Protein AF-A0A1B1U710-F1 (afdb_monomer_lite)

Secondary structure (DSSP, 8-state):
-PPPPHHHHHHHHHTT--HHHHHTS-HHHHHHHHHHHHHHHHHHHHHHT-S---------TTTT-SSSGGGGGS-GGGGGTS-HHHHHHHHHHH-TTS-HHHHHHHHHHHHHHHHHHHHHHHHHHTTTS-HHHHHHHHHHHHHTTT-HHHHHHHHHHTT-HHHHHHHHHHHHHHHHHHHHHHHHHS--

pLDDT: mean 80.99, std 13.03, range [38.25, 93.56]

Radius of gyration: 27.11 Å; chains: 1; bounding box: 82×43×59 Å

Foldseek 3Di:
DDDDDPVLVVVVVVVDDDPVNVVPDDPVVSVVVSVVVVVVVVVVVVVVPPPPPPPPVPCPLCNPDPDPVCVVVGDLVCVLPDPLVRQLVSSCVVVVVDDSVVSSVVSVVSLVVVLVVLLVLLLVLCVVDDPVVSVVVSVVSVVVSVVSNVSVVSSVLSVDPVSSVVVVVVVVVVVVVVVVVVVVVVVD

Organism: NCBI:txid222136

Sequence (188 aa):
MAKVSKSIIKTLLKHGFTQEDLDAKDAESILQIYKKGIEGYVQNFSAHHKKEHTPRETKSPFGHLERLEEVYDLPTNYFTHFSQEDIVLLLHKKFRSIPINRIQKIVNILMVCFQERILGEIYEKTHDLPREEQENIMEIYEIQKDNIAHLVQINDRLQSAKFRKQLQEVISIKNQIQRIQNTEEDED

Structure (mmCIF, N/CA/C/O backbone):
data_AF-A0A1B1U710-F1
#
_entry.id   AF-A0A1B1U710-F1
#
loop_
_atom_site.group_PDB
_atom_site.id
_atom_site.type_symbol
_atom_site.label_atom_id
_atom_site.label_alt_id
_atom_site.label_comp_id
_atom_site.label_asym_id
_atom_site.label_entity_id
_atom_site.label_seq_id
_atom_site.pdbx_PDB_ins_code
_atom_site.Cartn_x
_atom_site.Cartn_y
_atom_site.Cartn_z
_atom_site.occupancy
_atom_site.B_iso_or_equiv
_atom_site.auth_seq_id
_atom_site.auth_comp_id
_atom_site.auth_asym_id
_atom_site.auth_atom_id
_atom_site.pdbx_PDB_model_num
ATOM 1 N N . MET A 1 1 ? 55.323 6.384 4.852 1.00 48.16 1 MET A N 1
ATOM 2 C CA . MET A 1 1 ? 54.410 6.495 6.011 1.00 48.16 1 MET A CA 1
ATOM 3 C C . MET A 1 1 ? 52.991 6.630 5.485 1.00 48.16 1 MET A C 1
ATOM 5 O O . MET A 1 1 ? 52.744 7.552 4.712 1.00 48.16 1 MET A O 1
ATOM 9 N N . ALA A 1 2 ? 52.094 5.697 5.811 1.00 53.72 2 ALA A N 1
ATOM 10 C CA . ALA A 1 2 ? 50.691 5.787 5.409 1.00 53.72 2 ALA A CA 1
ATOM 11 C C . ALA A 1 2 ? 50.038 6.984 6.121 1.00 53.72 2 ALA A C 1
ATOM 13 O O . ALA A 1 2 ? 50.131 7.102 7.339 1.00 53.72 2 ALA A O 1
ATOM 14 N N . LYS A 1 3 ? 49.428 7.909 5.372 1.00 68.00 3 LYS A N 1
ATOM 15 C CA . LYS A 1 3 ? 48.676 9.026 5.959 1.00 68.00 3 LYS A CA 1
ATOM 16 C C . LYS A 1 3 ? 47.235 8.584 6.182 1.00 68.00 3 LYS A C 1
ATOM 18 O O . LYS A 1 3 ? 46.558 8.203 5.230 1.00 68.00 3 LYS A O 1
ATOM 23 N N . VAL A 1 4 ? 46.760 8.671 7.421 1.00 74.56 4 VAL A N 1
ATOM 24 C CA . VAL A 1 4 ? 45.350 8.429 7.746 1.00 74.56 4 VAL A CA 1
ATOM 25 C C . VAL A 1 4 ? 44.511 9.595 7.222 1.00 74.56 4 VAL A C 1
ATOM 27 O O . VAL A 1 4 ? 44.838 10.764 7.430 1.00 74.56 4 VAL A O 1
ATOM 30 N N . SER A 1 5 ? 43.426 9.285 6.512 1.00 82.00 5 SER A N 1
ATOM 31 C CA . SER A 1 5 ? 42.503 10.301 6.001 1.00 82.00 5 SER A CA 1
ATOM 32 C C . SER A 1 5 ? 41.804 11.033 7.150 1.00 82.00 5 SER A C 1
ATOM 34 O O . SER A 1 5 ? 41.331 10.405 8.096 1.00 82.00 5 SER A O 1
ATOM 36 N N . LYS A 1 6 ? 41.639 12.359 7.029 1.00 81.44 6 LYS A N 1
ATOM 37 C CA . LYS A 1 6 ? 40.884 13.186 7.995 1.00 81.44 6 LYS A CA 1
ATOM 38 C C . LYS A 1 6 ? 39.452 12.679 8.219 1.00 81.44 6 LYS A C 1
ATOM 40 O O . LYS A 1 6 ? 38.886 12.885 9.288 1.00 81.44 6 LYS A O 1
ATOM 45 N N . SER A 1 7 ? 38.873 12.007 7.222 1.00 81.44 7 SER A N 1
ATOM 46 C CA . SER A 1 7 ? 37.548 11.383 7.327 1.00 81.44 7 SER A CA 1
ATOM 47 C C . SER A 1 7 ? 37.511 10.234 8.342 1.00 81.44 7 SER A C 1
ATOM 49 O O . SER A 1 7 ? 36.569 10.154 9.122 1.00 81.44 7 SER A O 1
ATOM 51 N N . ILE A 1 8 ? 38.559 9.406 8.393 1.00 83.44 8 ILE A N 1
ATOM 52 C CA . ILE A 1 8 ? 38.672 8.257 9.303 1.00 83.44 8 ILE A CA 1
ATOM 53 C C . ILE A 1 8 ? 38.783 8.743 10.748 1.00 83.44 8 ILE A C 1
ATOM 55 O O . ILE A 1 8 ? 38.036 8.288 11.609 1.00 83.44 8 ILE A O 1
ATOM 59 N N . ILE A 1 9 ? 39.641 9.738 10.987 1.00 82.94 9 ILE A N 1
ATOM 60 C CA . ILE A 1 9 ? 39.814 10.363 12.308 1.00 82.94 9 ILE A CA 1
ATOM 61 C C . ILE A 1 9 ? 38.483 10.953 12.790 1.00 82.94 9 ILE A C 1
ATOM 63 O O . ILE A 1 9 ? 38.037 10.667 13.897 1.00 82.94 9 ILE A O 1
ATOM 67 N N . LYS A 1 10 ? 37.787 11.705 11.927 1.00 85.06 10 LYS A N 1
ATOM 68 C CA . LYS A 1 10 ? 36.484 12.300 12.257 1.00 85.06 10 LYS A CA 1
ATOM 69 C C . LYS A 1 10 ? 35.426 11.249 12.606 1.00 85.06 10 LYS A C 1
ATOM 71 O O . LYS A 1 10 ? 34.596 11.498 13.476 1.00 85.06 10 LYS A O 1
ATOM 76 N N . THR A 1 11 ? 35.430 10.100 11.934 1.00 83.75 11 THR A N 1
ATOM 77 C CA . THR A 1 11 ? 34.495 9.010 12.236 1.00 83.75 11 THR A CA 1
ATOM 78 C C . THR A 1 11 ? 34.793 8.370 13.589 1.00 83.75 11 THR A C 1
ATOM 80 O O . THR A 1 11 ? 33.864 8.181 14.370 1.00 83.75 11 THR A O 1
ATOM 83 N N . LEU A 1 12 ? 36.066 8.111 13.903 1.00 83.50 12 LEU A N 1
ATOM 84 C CA . LEU A 1 12 ? 36.469 7.529 15.187 1.00 83.50 12 LEU A CA 1
ATOM 85 C C . LEU A 1 12 ? 36.161 8.462 16.369 1.00 83.50 12 LEU A C 1
ATOM 87 O O . LEU A 1 12 ? 35.592 8.007 17.359 1.00 83.50 12 LEU A O 1
ATOM 91 N N . LEU A 1 13 ? 36.414 9.769 16.230 1.00 85.06 13 LEU A N 1
ATOM 92 C CA . LEU A 1 13 ? 36.051 10.769 17.247 1.00 85.06 13 LEU A CA 1
ATOM 93 C C . LEU A 1 13 ? 34.545 10.778 17.545 1.00 85.06 13 LEU A C 1
ATOM 95 O O . LEU A 1 13 ? 34.117 10.840 18.693 1.00 85.06 13 LEU A O 1
ATOM 99 N N . LYS A 1 14 ? 33.712 10.666 16.504 1.00 83.06 14 LYS A N 1
ATOM 100 C CA . LYS A 1 14 ? 32.250 10.590 16.654 1.00 83.06 14 LYS A CA 1
ATOM 101 C C . LYS A 1 14 ? 31.766 9.306 17.330 1.00 83.06 14 LYS A C 1
ATOM 103 O O . LYS A 1 14 ? 30.609 9.250 17.723 1.00 83.06 14 LYS A O 1
ATOM 108 N N . HIS A 1 15 ? 32.605 8.275 17.390 1.00 75.62 15 HIS A N 1
ATOM 109 C CA . HIS A 1 15 ? 32.266 6.950 17.914 1.00 75.62 15 HIS A CA 1
ATOM 110 C C . HIS A 1 15 ? 32.987 6.658 19.242 1.00 75.62 15 HIS A C 1
ATOM 112 O O . HIS A 1 15 ? 33.142 5.499 19.616 1.00 75.62 15 HIS A O 1
ATOM 118 N N . GLY A 1 16 ? 33.396 7.710 19.964 1.00 76.12 16 GLY A N 1
ATOM 119 C CA . GLY A 1 16 ? 33.830 7.625 21.362 1.00 76.12 16 GLY A CA 1
ATOM 120 C C . GLY A 1 16 ? 35.340 7.568 21.593 1.00 76.12 16 GLY A C 1
ATOM 121 O O . GLY A 1 16 ? 35.751 7.472 22.744 1.00 76.12 16 GLY A O 1
ATOM 122 N N . PHE A 1 17 ? 36.166 7.653 20.546 1.00 84.50 17 PHE A N 1
ATOM 123 C CA . PHE A 1 17 ? 37.614 7.818 20.712 1.00 84.50 17 PHE A CA 1
ATOM 124 C C . PHE A 1 17 ? 37.956 9.282 20.987 1.00 84.50 17 PHE A C 1
ATOM 126 O O . PHE A 1 17 ? 37.377 10.176 20.368 1.00 84.50 17 PHE A O 1
ATOM 133 N N . THR A 1 18 ? 38.910 9.543 21.880 1.00 86.50 18 THR A N 1
ATOM 134 C CA . THR A 1 18 ? 39.410 10.906 22.097 1.00 86.50 18 THR A CA 1
ATOM 135 C C . THR A 1 18 ? 40.529 11.243 21.113 1.00 86.50 18 THR A C 1
ATOM 137 O O . THR A 1 18 ? 41.132 10.363 20.499 1.00 86.50 18 THR A O 1
ATOM 140 N N . GLN A 1 19 ? 40.813 12.535 20.943 1.00 82.56 19 GLN A N 1
ATOM 141 C CA . GLN A 1 19 ? 41.922 12.976 20.094 1.00 82.56 19 GLN A CA 1
ATOM 142 C C . GLN A 1 19 ? 43.273 12.477 20.640 1.00 82.56 19 GLN A C 1
ATOM 144 O O . GLN A 1 19 ? 44.108 12.022 19.865 1.00 82.56 19 GLN A O 1
ATOM 149 N N . GLU A 1 20 ? 43.437 12.462 21.965 1.00 83.50 20 GLU A N 1
ATOM 150 C CA . GLU A 1 20 ? 44.632 11.949 22.648 1.00 83.50 20 GLU A CA 1
ATOM 151 C C . GLU A 1 20 ? 44.847 10.448 22.382 1.00 83.50 20 GLU A C 1
ATOM 153 O O . GLU A 1 20 ? 45.965 10.024 22.087 1.00 83.50 20 GLU A O 1
ATOM 158 N N . ASP A 1 21 ? 43.773 9.650 22.379 1.00 79.44 21 ASP A N 1
ATOM 159 C CA . ASP A 1 21 ? 43.839 8.213 22.074 1.00 79.44 21 ASP A CA 1
ATOM 160 C C . ASP A 1 21 ? 44.268 7.920 20.633 1.00 79.44 21 ASP A C 1
ATOM 162 O O . ASP A 1 21 ? 44.861 6.872 20.355 1.00 79.44 21 ASP A O 1
ATOM 166 N N . LEU A 1 22 ? 43.911 8.807 19.701 1.00 81.00 22 LEU A N 1
ATOM 167 C CA . LEU A 1 22 ? 44.224 8.666 18.282 1.00 81.00 22 LEU A CA 1
ATOM 168 C C . LEU A 1 22 ? 45.641 9.154 17.972 1.00 81.00 22 LEU A C 1
ATOM 170 O O . LEU A 1 22 ? 46.329 8.515 17.182 1.00 81.00 22 LEU A O 1
ATOM 174 N N . ASP A 1 23 ? 46.098 10.221 18.627 1.00 82.62 23 ASP A N 1
ATOM 175 C CA . ASP A 1 23 ? 47.450 10.763 18.451 1.00 82.62 23 ASP A CA 1
ATOM 176 C C . ASP A 1 23 ? 48.527 9.861 19.082 1.00 82.62 23 ASP A C 1
ATOM 178 O O . ASP A 1 23 ? 49.660 9.814 18.604 1.00 82.62 23 ASP A O 1
ATOM 182 N N . ALA A 1 24 ? 48.165 9.073 20.102 1.00 84.94 24 ALA A N 1
ATOM 183 C CA . ALA A 1 24 ? 49.032 8.060 20.706 1.00 84.94 24 ALA A CA 1
ATOM 184 C C . ALA A 1 24 ? 49.199 6.780 19.857 1.00 84.94 24 ALA A C 1
ATOM 186 O O . ALA A 1 24 ? 49.933 5.870 20.254 1.00 84.94 24 ALA A O 1
ATOM 187 N N . LYS A 1 25 ? 48.510 6.663 18.712 1.00 82.62 25 LYS A N 1
ATOM 188 C CA . LYS A 1 25 ? 48.518 5.466 17.856 1.00 82.62 25 LYS A CA 1
ATOM 189 C C . LYS A 1 25 ? 49.175 5.744 16.513 1.00 82.62 25 LYS A C 1
ATOM 191 O O . LYS A 1 25 ? 49.030 6.809 15.922 1.00 82.62 25 LYS A O 1
ATOM 196 N N . ASP A 1 26 ? 49.873 4.743 15.989 1.00 87.44 26 ASP A N 1
ATOM 197 C CA . ASP A 1 26 ? 50.412 4.809 14.639 1.00 87.44 26 ASP A CA 1
ATOM 198 C C . ASP A 1 26 ? 49.302 4.652 13.582 1.00 87.44 26 ASP A C 1
ATOM 200 O O . ASP A 1 26 ? 48.204 4.146 13.836 1.00 87.44 26 ASP A O 1
ATOM 204 N N . ALA A 1 27 ? 49.601 5.091 12.359 1.00 80.38 27 ALA A N 1
ATOM 205 C CA . ALA A 1 27 ? 48.639 5.117 11.264 1.00 80.38 27 ALA A CA 1
ATOM 206 C C . ALA A 1 27 ? 48.049 3.738 10.920 1.00 80.38 27 ALA A C 1
ATOM 208 O O . ALA A 1 27 ? 46.881 3.664 10.532 1.00 80.38 27 ALA A O 1
ATOM 209 N N . GLU A 1 28 ? 48.825 2.660 11.061 1.00 85.44 28 GLU A N 1
ATOM 210 C CA . GLU A 1 28 ? 48.348 1.307 10.772 1.00 85.44 28 GLU A CA 1
ATOM 211 C C . GLU A 1 28 ? 47.355 0.864 11.850 1.00 85.44 28 GLU A C 1
ATOM 213 O O . GLU A 1 28 ? 46.258 0.404 11.531 1.00 85.44 28 GLU A O 1
ATOM 218 N N . SER A 1 29 ? 47.666 1.116 13.123 1.00 84.31 29 SER A N 1
ATOM 219 C CA . SER A 1 29 ? 46.752 0.845 14.239 1.00 84.31 29 SER A CA 1
ATOM 220 C C . SER A 1 29 ? 45.409 1.571 14.099 1.00 84.31 29 SER A C 1
ATOM 222 O O . SER A 1 29 ? 44.354 0.970 14.319 1.00 84.31 29 SER A O 1
ATOM 224 N N . ILE A 1 30 ? 45.411 2.841 13.678 1.00 84.56 30 ILE A N 1
ATOM 225 C CA . ILE A 1 30 ? 44.175 3.615 13.459 1.00 84.56 30 ILE A CA 1
ATOM 226 C C . ILE A 1 30 ? 43.331 2.999 12.331 1.00 84.56 30 ILE A C 1
ATOM 228 O O . ILE A 1 30 ? 42.109 2.870 12.457 1.00 84.56 30 ILE A O 1
ATOM 232 N N . LEU A 1 31 ? 43.971 2.576 11.237 1.00 84.56 31 LEU A N 1
ATOM 233 C CA . LEU A 1 31 ? 43.287 1.930 10.115 1.00 84.56 31 LEU A CA 1
ATOM 234 C C . LEU A 1 31 ? 42.689 0.576 10.507 1.00 84.56 31 LEU A C 1
ATOM 236 O O . LEU A 1 31 ? 41.577 0.262 10.082 1.00 84.56 31 LEU A O 1
ATOM 240 N N . GLN A 1 32 ? 43.384 -0.205 11.332 1.00 86.25 32 GLN A N 1
ATOM 241 C CA . GLN A 1 32 ? 42.891 -1.493 11.822 1.00 86.25 32 GLN A CA 1
ATOM 242 C C . GLN A 1 32 ? 41.672 -1.336 12.736 1.00 86.25 32 GLN A C 1
ATOM 244 O O . GLN A 1 32 ? 40.708 -2.088 12.601 1.00 86.25 32 GLN A O 1
ATOM 249 N N . ILE A 1 33 ? 41.666 -0.333 13.621 1.00 84.69 33 ILE A N 1
ATOM 250 C CA . ILE A 1 33 ? 40.504 -0.023 14.472 1.00 84.69 33 ILE A CA 1
ATOM 251 C C . ILE A 1 33 ? 39.300 0.353 13.607 1.00 84.69 33 ILE A C 1
ATOM 253 O O . ILE A 1 33 ? 38.206 -0.178 13.797 1.00 84.69 33 ILE A O 1
ATOM 257 N N . TYR A 1 34 ? 39.508 1.223 12.618 1.00 83.81 34 TYR A N 1
ATOM 258 C CA . TYR A 1 34 ? 38.449 1.632 11.700 1.00 83.81 34 TYR A CA 1
ATOM 259 C C . TYR A 1 34 ? 37.891 0.454 10.887 1.00 83.81 34 TYR A C 1
ATOM 261 O O . TYR A 1 34 ? 36.674 0.291 10.803 1.00 83.81 34 TYR A O 1
ATOM 269 N N . LYS A 1 35 ? 38.764 -0.408 10.345 1.00 85.25 35 LYS A N 1
ATOM 270 C CA . LYS A 1 35 ? 38.361 -1.616 9.609 1.00 85.25 35 LYS A CA 1
ATOM 271 C C . LYS A 1 35 ? 37.559 -2.575 10.481 1.00 85.25 35 LYS A C 1
ATOM 273 O O . LYS A 1 35 ? 36.460 -2.944 10.087 1.00 85.25 35 LYS A O 1
ATOM 278 N N . LYS A 1 36 ? 38.043 -2.897 11.685 1.00 84.88 36 LYS A N 1
ATOM 279 C CA . LYS A 1 36 ? 37.315 -3.759 12.631 1.00 84.88 36 LYS A CA 1
ATOM 280 C C . LYS A 1 36 ? 35.962 -3.173 13.030 1.00 84.88 36 LYS A C 1
ATOM 282 O O . LYS A 1 36 ? 34.995 -3.915 13.165 1.00 84.88 36 LYS A O 1
ATOM 287 N N . GLY A 1 37 ? 35.874 -1.851 13.188 1.00 77.69 37 GLY A N 1
ATOM 288 C CA . GLY A 1 37 ? 34.612 -1.161 13.460 1.00 77.69 37 GLY A CA 1
ATOM 289 C C . GLY A 1 37 ? 33.604 -1.306 12.318 1.00 77.69 37 GLY A C 1
ATOM 290 O O . GLY A 1 37 ? 32.439 -1.613 12.564 1.00 77.69 37 GLY A O 1
ATOM 291 N N . ILE A 1 38 ? 34.051 -1.152 11.067 1.00 78.31 38 ILE A N 1
ATOM 292 C CA . ILE A 1 38 ? 33.202 -1.374 9.887 1.00 78.31 38 ILE A CA 1
ATOM 293 C C . ILE A 1 38 ? 32.817 -2.846 9.759 1.00 78.31 38 ILE A C 1
ATOM 295 O O . ILE A 1 38 ? 31.652 -3.142 9.526 1.00 78.31 38 ILE A O 1
ATOM 299 N N . GLU A 1 39 ? 33.759 -3.772 9.924 1.00 79.00 39 GLU A N 1
ATOM 300 C CA . GLU A 1 39 ? 33.490 -5.212 9.868 1.00 79.00 39 GLU A CA 1
ATOM 301 C C . GLU A 1 39 ? 32.460 -5.619 10.924 1.00 79.00 39 GLU A C 1
ATOM 303 O O . GLU A 1 39 ? 31.504 -6.318 10.599 1.00 79.00 39 GLU A O 1
ATOM 308 N N . GLY A 1 40 ? 32.583 -5.111 12.153 1.00 73.38 40 GLY A N 1
ATOM 309 C CA . GLY A 1 40 ? 31.592 -5.307 13.209 1.00 73.38 40 GLY A CA 1
ATOM 310 C C . GLY A 1 40 ? 30.234 -4.685 12.875 1.00 73.38 40 GLY A C 1
ATOM 311 O O . GLY A 1 40 ? 29.203 -5.317 13.086 1.00 73.38 40 GLY A O 1
ATOM 312 N N . TYR A 1 41 ? 30.208 -3.484 12.291 1.00 70.00 41 TYR A N 1
ATOM 313 C CA . TYR A 1 41 ? 28.969 -2.849 11.833 1.00 70.00 41 TYR A CA 1
ATOM 314 C C . TYR A 1 41 ? 28.282 -3.667 10.731 1.00 70.00 41 TYR A C 1
ATOM 316 O O . TYR A 1 41 ? 27.087 -3.938 10.816 1.00 70.00 41 TYR A O 1
ATOM 324 N N . VAL A 1 42 ? 29.039 -4.127 9.732 1.00 71.56 42 VAL A N 1
ATOM 325 C CA . VAL A 1 42 ? 28.545 -4.971 8.636 1.00 71.56 42 VAL A CA 1
ATOM 326 C C . VAL A 1 42 ? 28.065 -6.318 9.167 1.00 71.56 42 VAL A C 1
ATOM 328 O O . VAL A 1 42 ? 27.007 -6.788 8.754 1.00 71.56 42 VAL A O 1
ATOM 331 N N . GLN A 1 43 ? 28.785 -6.933 10.106 1.00 69.31 43 GLN A N 1
ATOM 332 C CA . GLN A 1 43 ? 28.382 -8.195 10.727 1.00 69.31 43 GLN A CA 1
ATOM 333 C C . GLN A 1 43 ? 27.115 -8.039 11.572 1.00 69.31 43 GLN A C 1
ATOM 335 O O . GLN A 1 43 ? 26.223 -8.873 11.457 1.00 69.31 43 GLN A O 1
ATOM 340 N N . ASN A 1 44 ? 26.985 -6.963 12.349 1.00 63.16 44 ASN A N 1
ATOM 341 C CA . ASN A 1 44 ? 25.787 -6.682 13.145 1.00 63.16 44 ASN A CA 1
ATOM 342 C C . ASN A 1 44 ? 24.577 -6.342 12.271 1.00 63.16 44 ASN A C 1
ATOM 344 O O . ASN A 1 44 ? 23.481 -6.839 12.525 1.00 63.16 44 ASN A O 1
ATOM 348 N N . PHE A 1 45 ? 24.780 -5.573 11.199 1.00 59.00 45 PHE A N 1
ATOM 349 C CA . PHE A 1 45 ? 23.755 -5.329 10.187 1.00 59.00 45 PHE A CA 1
ATOM 350 C C . PHE A 1 45 ? 23.304 -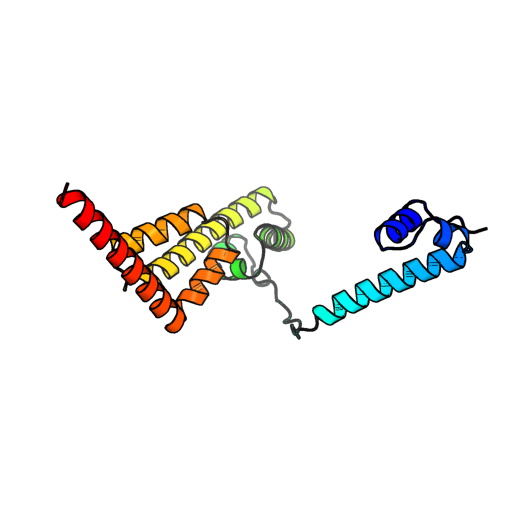6.655 9.557 1.00 59.00 45 PHE A C 1
ATOM 352 O O . PHE A 1 45 ? 22.117 -6.972 9.519 1.00 59.00 45 PHE A O 1
ATOM 359 N N . SER A 1 46 ? 24.259 -7.500 9.167 1.00 57.09 46 SER A N 1
ATOM 360 C CA . SER A 1 46 ? 23.980 -8.818 8.589 1.00 57.09 46 SER A CA 1
ATOM 361 C C . SER A 1 46 ? 23.301 -9.770 9.580 1.00 57.09 46 SER A C 1
ATOM 363 O O . SER A 1 46 ? 22.471 -10.576 9.176 1.00 57.09 46 SER A O 1
ATOM 365 N N . ALA A 1 47 ? 23.629 -9.694 10.874 1.00 58.41 47 ALA A N 1
ATOM 366 C CA . ALA A 1 47 ? 23.079 -10.552 11.921 1.00 58.41 47 ALA A CA 1
ATOM 367 C C . ALA A 1 47 ? 21.659 -10.147 12.343 1.00 58.41 47 ALA A C 1
ATOM 369 O O . ALA A 1 47 ? 20.834 -11.023 12.595 1.00 58.41 47 ALA A O 1
ATOM 370 N N . HIS A 1 48 ? 21.338 -8.850 12.381 1.00 50.28 48 HIS A N 1
ATOM 371 C CA . HIS A 1 48 ? 19.981 -8.365 12.667 1.00 50.28 48 HIS A CA 1
ATOM 372 C C . HIS A 1 48 ? 19.022 -8.493 11.475 1.00 50.28 48 HIS A C 1
ATOM 374 O O . HIS A 1 48 ? 17.807 -8.499 11.670 1.00 50.28 48 HIS A O 1
ATOM 380 N N . HIS A 1 49 ? 19.547 -8.703 10.266 1.00 47.00 49 HIS A N 1
ATOM 381 C CA . HIS A 1 49 ? 18.758 -9.054 9.085 1.00 47.00 49 HIS A CA 1
ATOM 382 C C . HIS A 1 49 ? 18.641 -10.570 8.829 1.00 47.00 49 HIS A C 1
ATOM 384 O O . HIS A 1 49 ? 18.017 -10.963 7.848 1.00 47.00 49 HIS A O 1
ATOM 390 N N . LYS A 1 50 ? 19.114 -11.442 9.739 1.00 43.44 50 LYS A N 1
ATOM 391 C CA . LYS A 1 50 ? 18.829 -12.896 9.723 1.00 43.44 50 LYS A CA 1
ATOM 392 C C . LYS A 1 50 ? 17.438 -13.248 10.275 1.00 43.44 50 LYS A C 1
ATOM 394 O O . LYS A 1 50 ? 17.272 -14.241 10.978 1.00 43.44 50 LYS A O 1
ATOM 399 N N . LYS A 1 51 ? 16.404 -12.480 9.932 1.00 43.91 51 LYS A N 1
ATOM 400 C CA . LYS A 1 51 ? 15.127 -13.151 9.677 1.00 43.91 51 LYS A CA 1
ATOM 401 C C . LYS A 1 51 ? 15.328 -13.810 8.330 1.00 43.91 51 LYS A C 1
ATOM 403 O O . LYS A 1 51 ? 15.654 -13.114 7.376 1.00 43.91 51 LYS A O 1
ATOM 408 N N . GLU A 1 52 ? 15.226 -15.132 8.281 1.00 41.53 52 GLU A N 1
ATOM 409 C CA . GLU A 1 52 ? 15.206 -15.900 7.041 1.00 41.53 52 GLU A CA 1
ATOM 410 C C . GLU A 1 52 ? 14.064 -15.401 6.147 1.00 41.53 52 GLU A C 1
ATOM 412 O O . GLU A 1 52 ? 12.995 -15.993 6.047 1.00 41.53 52 GLU A O 1
ATOM 417 N N . HIS A 1 53 ? 14.289 -14.297 5.449 1.00 44.28 53 HIS A N 1
ATOM 418 C CA . HIS A 1 53 ? 13.753 -14.148 4.124 1.00 44.28 53 HIS A CA 1
ATOM 419 C C . HIS A 1 53 ? 14.609 -15.086 3.293 1.00 44.28 53 HIS A C 1
ATOM 421 O O . HIS A 1 53 ? 15.686 -14.729 2.819 1.00 44.28 53 HIS A O 1
ATOM 427 N N . THR A 1 54 ? 14.139 -16.328 3.163 1.00 38.25 54 THR A N 1
ATOM 428 C CA . THR A 1 54 ? 14.432 -17.106 1.963 1.00 38.25 54 THR A CA 1
ATOM 429 C C . THR A 1 54 ? 14.350 -16.110 0.809 1.00 38.25 54 THR A C 1
ATOM 431 O O . THR A 1 54 ? 13.327 -15.418 0.711 1.00 38.25 54 THR A O 1
ATOM 434 N N . PRO A 1 55 ? 15.393 -15.955 -0.023 1.00 38.56 55 PRO A N 1
ATOM 435 C CA . PRO A 1 55 ? 15.223 -15.229 -1.257 1.00 38.56 55 PRO A CA 1
ATOM 436 C C . PRO A 1 55 ? 14.240 -16.081 -2.053 1.00 38.56 55 PRO A C 1
ATOM 438 O O . PRO A 1 55 ? 14.622 -16.999 -2.770 1.00 38.56 55 PRO A O 1
ATOM 441 N N . ARG A 1 56 ? 12.935 -15.831 -1.878 1.00 41.47 56 ARG A N 1
ATOM 442 C CA . ARG A 1 56 ? 11.985 -16.094 -2.942 1.00 41.47 56 ARG A CA 1
ATOM 443 C C . ARG A 1 56 ? 12.621 -15.370 -4.105 1.00 41.47 56 ARG A C 1
ATOM 445 O O . ARG A 1 56 ? 12.810 -14.159 -4.022 1.00 41.47 56 ARG A O 1
ATOM 452 N N . GLU A 1 57 ? 13.018 -16.112 -5.129 1.00 41.06 57 GLU A N 1
ATOM 453 C CA . GLU A 1 57 ? 13.187 -15.540 -6.449 1.00 41.06 57 GLU A CA 1
ATOM 454 C C . GLU A 1 57 ? 11.888 -14.783 -6.720 1.00 41.06 57 GLU A C 1
ATOM 456 O O . GLU A 1 57 ? 10.871 -15.366 -7.100 1.00 41.06 57 GLU A O 1
ATOM 461 N N . THR A 1 58 ? 11.866 -13.490 -6.411 1.00 48.16 58 THR A N 1
ATOM 462 C CA . THR A 1 58 ? 10.781 -12.603 -6.769 1.00 48.16 58 THR A CA 1
ATOM 463 C C . THR A 1 58 ? 10.950 -12.438 -8.259 1.00 48.16 58 THR A C 1
ATOM 465 O O . THR A 1 58 ? 11.582 -11.504 -8.750 1.00 48.16 58 THR A O 1
ATOM 468 N N . LYS A 1 59 ? 10.440 -13.431 -9.001 1.00 57.81 59 LYS A N 1
ATOM 469 C CA . LYS A 1 59 ? 10.142 -13.282 -10.416 1.00 57.81 59 LYS A CA 1
ATOM 470 C C . LYS A 1 59 ? 9.424 -11.950 -10.504 1.00 57.81 59 LYS A C 1
ATOM 472 O O . LYS A 1 59 ? 8.392 -11.775 -9.858 1.00 57.81 59 LYS A O 1
ATOM 477 N N . SER A 1 60 ? 10.047 -10.998 -11.198 1.00 67.88 60 SER A N 1
ATOM 478 C CA . SER A 1 60 ? 9.442 -9.690 -11.417 1.00 67.88 60 SER A CA 1
ATOM 479 C C . SER A 1 60 ? 7.991 -9.936 -11.830 1.00 67.88 60 SER A C 1
ATOM 481 O O . SER A 1 60 ? 7.787 -10.726 -12.760 1.00 67.88 60 SER A O 1
ATOM 483 N N . PRO A 1 61 ? 6.996 -9.315 -11.173 1.00 69.38 61 PRO A N 1
ATOM 484 C CA . PRO A 1 61 ? 5.592 -9.500 -11.545 1.00 69.38 61 PRO A CA 1
ATOM 485 C C . PRO A 1 61 ? 5.335 -9.071 -13.001 1.00 69.38 61 PRO A C 1
ATOM 487 O O . PRO A 1 61 ? 4.338 -9.440 -13.600 1.00 69.38 61 PRO A O 1
ATOM 490 N N . PHE A 1 62 ? 6.286 -8.351 -13.602 1.00 79.81 62 PHE A N 1
ATOM 491 C CA . PHE A 1 62 ? 6.273 -7.887 -14.985 1.00 79.81 62 PHE A CA 1
ATOM 492 C C . PHE A 1 62 ? 7.053 -8.803 -15.948 1.00 79.81 62 PHE A C 1
ATOM 494 O O . PHE A 1 62 ? 7.211 -8.494 -17.129 1.00 79.81 62 PHE A O 1
ATOM 501 N N . GLY A 1 63 ? 7.605 -9.918 -15.458 1.00 74.88 63 GLY A N 1
ATOM 502 C CA . GLY A 1 63 ? 8.505 -10.790 -16.213 1.00 74.88 63 GLY A CA 1
ATOM 503 C C . GLY A 1 63 ? 7.846 -11.448 -17.427 1.00 74.88 63 GLY A C 1
ATOM 504 O O . GLY A 1 63 ? 8.479 -11.527 -18.483 1.00 74.88 63 GLY A O 1
ATOM 505 N N . HIS A 1 64 ? 6.581 -11.852 -17.291 1.00 81.69 64 HIS A N 1
ATOM 506 C CA . HIS A 1 64 ? 5.792 -12.514 -18.337 1.00 81.69 64 HIS A CA 1
ATOM 507 C C . HIS A 1 64 ? 5.156 -11.550 -19.345 1.00 81.69 64 HIS A C 1
ATOM 509 O O . HIS A 1 64 ? 4.589 -12.016 -20.320 1.00 81.69 64 HIS A O 1
ATOM 515 N N . LEU A 1 65 ? 5.204 -10.233 -19.106 1.00 85.56 65 LEU A N 1
ATOM 516 C CA . LEU A 1 65 ? 4.521 -9.283 -19.979 1.00 85.56 65 LEU A CA 1
ATOM 517 C C . LEU A 1 65 ? 5.188 -9.250 -21.355 1.00 85.56 65 LEU A C 1
ATOM 519 O O . LEU A 1 65 ? 6.416 -9.142 -21.450 1.00 85.56 65 LEU A O 1
ATOM 523 N N . GLU A 1 66 ? 4.392 -9.323 -22.409 1.00 85.69 66 GLU A N 1
ATOM 524 C CA . GLU A 1 66 ? 4.848 -9.171 -23.790 1.00 85.69 66 GLU A CA 1
ATOM 525 C C . GLU A 1 66 ? 4.586 -7.754 -24.295 1.00 85.69 66 GLU A C 1
ATOM 527 O O . GLU A 1 66 ? 5.397 -7.197 -25.042 1.00 85.69 66 GLU A O 1
ATOM 532 N N . ARG A 1 67 ? 3.488 -7.144 -23.838 1.00 86.38 67 ARG A N 1
ATOM 533 C CA . ARG A 1 67 ? 3.035 -5.811 -24.248 1.00 86.38 67 ARG A CA 1
ATOM 534 C C . ARG A 1 67 ? 2.836 -4.899 -23.043 1.00 86.38 67 ARG A C 1
ATOM 536 O O . ARG A 1 67 ? 2.612 -5.362 -21.929 1.00 86.38 67 ARG A O 1
ATOM 543 N N . LEU A 1 68 ? 2.949 -3.588 -23.252 1.00 83.88 68 LEU A N 1
ATOM 544 C CA . LEU A 1 68 ? 2.846 -2.618 -22.156 1.00 83.88 68 LEU A CA 1
ATOM 545 C C . LEU A 1 68 ? 1.414 -2.528 -21.613 1.00 83.88 68 LEU A C 1
ATOM 547 O O . LEU A 1 68 ? 1.213 -2.258 -20.436 1.00 83.88 68 LE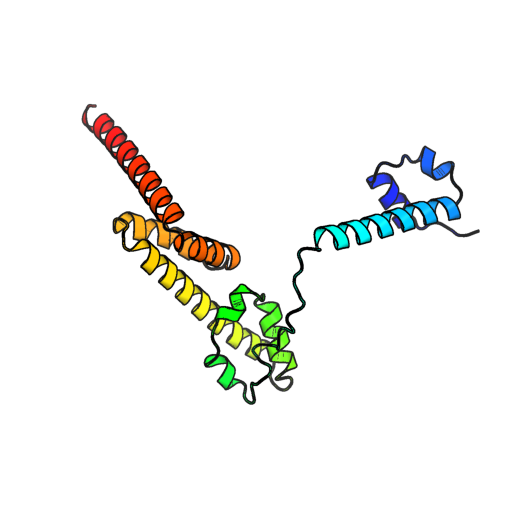U A O 1
ATOM 551 N N . GLU A 1 69 ? 0.425 -2.756 -22.466 1.00 86.12 69 GLU A N 1
ATOM 552 C CA . GLU A 1 69 ? -0.995 -2.672 -22.138 1.00 86.12 69 GLU A CA 1
ATOM 553 C C . GLU A 1 69 ? -1.409 -3.750 -21.127 1.00 86.12 69 GLU A C 1
ATOM 555 O O . GLU A 1 69 ? -2.246 -3.498 -20.269 1.00 86.12 69 GLU A O 1
ATOM 560 N N . GLU A 1 70 ? -0.745 -4.907 -21.147 1.00 85.44 70 GLU A N 1
ATOM 561 C CA . GLU A 1 70 ? -0.970 -6.011 -20.203 1.00 85.44 70 GLU A CA 1
ATOM 562 C C . GLU A 1 70 ? -0.637 -5.626 -18.750 1.00 85.44 70 GLU A C 1
ATOM 564 O O . GLU A 1 70 ? -1.026 -6.320 -17.815 1.00 85.44 70 GLU A O 1
ATOM 569 N N . VAL A 1 71 ? 0.070 -4.509 -18.531 1.00 85.06 71 VAL A N 1
ATOM 570 C CA . VAL A 1 71 ? 0.312 -3.967 -17.186 1.00 85.06 71 VAL A CA 1
ATOM 571 C C . VAL A 1 71 ? -1.006 -3.593 -16.496 1.00 85.06 71 VAL A C 1
ATOM 573 O O . VAL A 1 71 ? -1.100 -3.726 -15.277 1.00 85.06 71 VAL A O 1
ATOM 576 N N . TYR A 1 72 ? -2.019 -3.148 -17.247 1.00 82.94 72 TYR A N 1
ATOM 577 C CA . TYR A 1 72 ? -3.319 -2.766 -16.686 1.00 82.94 72 TYR A CA 1
ATOM 578 C C . TYR A 1 72 ? -4.127 -3.955 -16.158 1.00 82.94 72 TYR A C 1
ATOM 580 O O . TYR A 1 72 ? -4.970 -3.769 -15.285 1.00 82.94 72 TYR A O 1
ATOM 588 N N . ASP A 1 73 ? -3.833 -5.163 -16.637 1.00 81.81 73 ASP A N 1
ATOM 589 C CA . ASP A 1 73 ? -4.512 -6.391 -16.222 1.00 81.81 73 ASP A CA 1
ATOM 590 C C . ASP A 1 73 ? -3.853 -7.040 -14.995 1.00 81.81 73 ASP A C 1
ATOM 592 O O . ASP A 1 73 ? -4.339 -8.047 -14.470 1.00 81.81 73 ASP A O 1
ATOM 596 N N . LEU A 1 74 ? -2.728 -6.492 -14.519 1.00 78.25 74 LEU A N 1
ATOM 597 C CA . LEU A 1 74 ? -2.022 -7.066 -13.385 1.00 78.25 74 LEU A CA 1
ATOM 598 C C . LEU A 1 74 ? -2.684 -6.731 -12.050 1.00 78.25 74 LEU A C 1
ATOM 600 O O . LEU A 1 74 ? -3.087 -5.590 -11.817 1.00 78.25 74 LEU A O 1
ATOM 604 N N . PRO A 1 75 ? -2.697 -7.687 -11.100 1.00 78.94 75 PRO A N 1
ATOM 605 C CA . PRO A 1 75 ? -3.106 -7.395 -9.739 1.00 78.94 75 PRO A CA 1
ATOM 606 C C . PRO A 1 75 ? -2.211 -6.303 -9.161 1.00 78.94 75 PRO A C 1
ATOM 608 O O . PRO A 1 75 ? -1.008 -6.502 -9.011 1.00 78.94 75 PRO A O 1
ATOM 611 N N . THR A 1 76 ? -2.798 -5.185 -8.743 1.00 82.12 76 THR A N 1
ATOM 612 C CA . THR A 1 76 ? -2.070 -4.055 -8.142 1.00 82.12 76 THR A CA 1
ATOM 613 C C . THR A 1 76 ? -1.396 -4.388 -6.800 1.00 82.12 76 THR A C 1
ATOM 615 O O . THR A 1 76 ? -0.724 -3.554 -6.207 1.00 82.12 76 THR A O 1
ATOM 618 N N . ASN A 1 77 ? -1.533 -5.619 -6.300 1.00 80.50 77 ASN A N 1
ATOM 619 C CA . ASN A 1 77 ? -0.989 -6.054 -5.013 1.00 80.50 77 ASN A CA 1
ATOM 620 C C . ASN A 1 77 ? 0.537 -5.980 -4.931 1.00 80.50 77 ASN A C 1
ATOM 622 O O . ASN A 1 77 ? 1.067 -6.005 -3.834 1.00 80.50 77 ASN A O 1
ATOM 626 N N . TYR A 1 78 ? 1.268 -5.853 -6.039 1.00 82.62 78 TYR A N 1
ATOM 627 C CA . TYR A 1 78 ? 2.716 -5.643 -5.978 1.00 82.62 78 TYR A CA 1
ATOM 628 C C . TYR A 1 78 ? 3.104 -4.313 -5.295 1.00 82.62 78 TYR A C 1
ATOM 630 O O . TYR A 1 78 ? 4.204 -4.221 -4.753 1.00 82.62 78 TYR A O 1
ATOM 638 N N . PHE A 1 79 ? 2.212 -3.315 -5.230 1.00 86.25 79 PHE A N 1
ATOM 639 C CA . PHE A 1 79 ? 2.446 -2.068 -4.485 1.00 86.25 79 PHE A CA 1
ATOM 640 C C . PHE A 1 79 ? 2.524 -2.258 -2.957 1.00 86.25 79 PHE A C 1
ATOM 642 O O . PHE A 1 79 ? 2.965 -1.351 -2.258 1.00 86.25 79 PHE A O 1
ATOM 649 N N . THR A 1 80 ? 2.163 -3.429 -2.410 1.00 83.44 80 THR A N 1
ATOM 650 C CA . THR A 1 80 ? 2.422 -3.749 -0.989 1.00 83.44 80 THR A CA 1
ATOM 651 C C . THR A 1 80 ? 3.900 -4.027 -0.705 1.00 83.44 80 THR A C 1
ATOM 653 O O . THR A 1 80 ? 4.324 -4.001 0.450 1.00 83.44 80 THR A O 1
ATOM 656 N N . HIS A 1 81 ? 4.677 -4.363 -1.737 1.00 82.94 81 HIS A N 1
ATOM 657 C CA . HIS A 1 81 ? 6.035 -4.890 -1.597 1.00 82.94 81 HIS A CA 1
ATOM 658 C C . HIS A 1 81 ? 7.091 -4.052 -2.314 1.00 82.94 81 HIS A C 1
ATOM 660 O O . HIS A 1 81 ? 8.271 -4.164 -1.986 1.00 82.94 81 HIS A O 1
ATOM 666 N N . PHE A 1 82 ? 6.684 -3.231 -3.279 1.00 83.69 82 PHE A N 1
ATOM 667 C CA . PHE A 1 82 ? 7.576 -2.407 -4.083 1.00 83.69 82 PHE A CA 1
ATOM 668 C C . PHE A 1 82 ? 7.160 -0.943 -4.009 1.00 83.69 82 PHE A C 1
ATOM 670 O O . PHE A 1 82 ? 5.967 -0.632 -4.041 1.00 83.69 82 PHE A O 1
ATOM 677 N N . SER A 1 83 ? 8.150 -0.049 -3.957 1.00 85.62 83 SER A N 1
ATOM 678 C CA . SER A 1 83 ? 7.890 1.380 -4.115 1.00 85.62 83 SER A CA 1
ATOM 679 C C . SER A 1 83 ? 7.429 1.688 -5.540 1.00 85.62 83 SER A C 1
ATOM 681 O O . SER A 1 83 ? 7.667 0.926 -6.486 1.00 85.62 83 SER A O 1
ATOM 683 N N . GLN A 1 84 ? 6.776 2.833 -5.705 1.00 87.75 84 GLN A N 1
ATOM 684 C CA . GLN A 1 84 ? 6.352 3.309 -7.015 1.00 87.75 84 GLN A CA 1
ATOM 685 C C . GLN A 1 84 ? 7.550 3.462 -7.964 1.00 87.75 84 GLN A C 1
ATOM 687 O O . GLN A 1 84 ? 7.478 3.077 -9.132 1.00 87.75 84 GLN A O 1
ATOM 692 N N . GLU A 1 85 ? 8.672 3.964 -7.449 1.00 89.88 85 GLU A N 1
ATOM 693 C CA . GLU A 1 85 ? 9.927 4.127 -8.172 1.00 89.88 85 GLU A CA 1
ATOM 694 C C . GLU A 1 85 ? 10.491 2.780 -8.632 1.00 89.88 85 GLU A C 1
ATOM 696 O O . GLU A 1 85 ? 10.880 2.644 -9.796 1.00 89.88 85 GLU A O 1
ATOM 701 N N . ASP A 1 86 ? 10.481 1.765 -7.764 1.00 89.19 86 ASP A N 1
ATOM 702 C CA . ASP A 1 86 ? 10.950 0.421 -8.111 1.00 89.19 86 ASP A CA 1
ATOM 703 C C . ASP A 1 86 ? 10.133 -0.161 -9.265 1.00 89.19 86 ASP A C 1
ATOM 705 O O . ASP A 1 86 ? 10.686 -0.708 -10.220 1.00 89.19 86 ASP A O 1
ATOM 709 N N . ILE A 1 87 ? 8.810 -0.002 -9.220 1.00 89.69 87 ILE A N 1
ATOM 710 C CA . ILE A 1 87 ? 7.904 -0.501 -10.259 1.00 89.69 87 ILE A CA 1
ATOM 711 C C . ILE A 1 87 ? 8.148 0.219 -11.586 1.00 89.69 87 ILE A C 1
ATOM 713 O O . ILE A 1 87 ? 8.234 -0.435 -12.630 1.00 89.69 87 ILE A O 1
ATOM 717 N N . VAL A 1 88 ? 8.334 1.543 -11.559 1.00 91.56 88 VAL A N 1
ATOM 718 C CA . VAL A 1 88 ? 8.709 2.324 -12.749 1.00 91.56 88 VAL A CA 1
ATOM 719 C C . VAL A 1 88 ? 10.005 1.792 -13.354 1.00 91.56 88 VAL A C 1
ATOM 721 O O . VAL A 1 88 ? 10.074 1.565 -14.564 1.00 91.56 88 VAL A O 1
ATOM 724 N N . LEU A 1 89 ? 11.029 1.556 -12.532 1.00 90.62 89 LEU A N 1
ATOM 725 C CA . LEU A 1 89 ? 12.319 1.050 -12.996 1.00 90.62 89 LEU A CA 1
ATOM 726 C C . LEU A 1 89 ? 12.211 -0.370 -13.564 1.00 90.62 89 LEU A C 1
ATOM 728 O O . LEU A 1 89 ? 12.804 -0.658 -14.608 1.00 90.62 89 LEU A O 1
ATOM 732 N N . LEU A 1 90 ? 11.441 -1.252 -12.923 1.00 90.06 90 LEU A N 1
ATOM 733 C CA . LEU A 1 90 ? 11.221 -2.624 -13.382 1.00 90.06 90 LEU A CA 1
ATOM 734 C C . LEU A 1 90 ? 10.485 -2.663 -14.728 1.00 90.06 90 LEU A C 1
ATOM 736 O O . LEU A 1 90 ? 10.915 -3.381 -15.637 1.00 90.06 90 LEU A O 1
ATOM 740 N N . LEU A 1 91 ? 9.430 -1.861 -14.884 1.00 89.88 91 LEU A N 1
ATOM 741 C CA . LEU A 1 91 ? 8.684 -1.748 -16.137 1.00 89.88 91 LEU A CA 1
ATOM 742 C C . LEU A 1 91 ? 9.527 -1.119 -17.246 1.00 89.88 91 LEU A C 1
ATOM 744 O O . LEU A 1 91 ? 9.574 -1.652 -18.352 1.00 89.88 91 LEU A O 1
ATOM 748 N N . HIS A 1 92 ? 10.263 -0.044 -16.960 1.00 91.19 92 HIS A N 1
ATOM 749 C CA . HIS A 1 92 ? 11.141 0.588 -17.946 1.00 91.19 92 HIS A CA 1
ATOM 750 C C . HIS A 1 92 ? 12.296 -0.337 -18.370 1.00 91.19 92 HIS A C 1
ATOM 752 O O . HIS A 1 92 ? 12.685 -0.369 -19.537 1.00 91.19 92 HIS A O 1
ATOM 758 N N . LYS A 1 93 ? 12.825 -1.159 -17.452 1.00 89.81 93 LYS A N 1
ATOM 759 C CA . LYS A 1 93 ? 13.843 -2.170 -17.776 1.00 89.81 93 LYS A CA 1
ATOM 760 C C . LYS A 1 93 ? 13.317 -3.226 -18.753 1.00 89.81 93 LYS A C 1
ATOM 762 O O . LYS A 1 93 ? 14.102 -3.694 -19.581 1.00 89.81 93 LYS A O 1
ATOM 767 N N . LYS A 1 94 ? 12.036 -3.596 -18.650 1.00 88.75 94 LYS A N 1
ATOM 768 C CA . LYS A 1 94 ? 11.352 -4.548 -19.539 1.00 88.75 94 LYS A CA 1
ATOM 769 C C . LYS A 1 94 ? 10.986 -3.900 -20.881 1.00 88.75 94 LYS A C 1
ATOM 771 O O . LYS A 1 94 ? 11.295 -4.463 -21.927 1.00 88.75 94 LYS A O 1
ATOM 776 N N . PHE A 1 95 ? 10.423 -2.695 -20.854 1.00 90.50 95 PHE A N 1
ATOM 777 C CA . PHE A 1 95 ? 9.951 -1.945 -22.020 1.00 90.50 95 PHE A CA 1
ATOM 778 C C . PHE A 1 95 ? 10.857 -0.747 -22.338 1.00 90.50 95 PHE A C 1
ATOM 780 O O . PHE A 1 95 ? 10.415 0.399 -22.350 1.00 90.50 95 PHE A O 1
ATOM 787 N N . ARG A 1 96 ? 12.144 -1.004 -22.617 1.00 89.00 96 ARG A N 1
ATOM 788 C CA . ARG A 1 96 ? 13.171 0.047 -22.817 1.00 89.00 96 ARG A CA 1
ATOM 789 C C . ARG A 1 96 ? 12.886 1.022 -23.963 1.00 89.00 96 ARG A C 1
ATOM 791 O O . ARG A 1 96 ? 13.458 2.104 -23.993 1.00 89.00 96 ARG A O 1
ATOM 798 N N . SER A 1 97 ? 12.061 0.624 -24.929 1.00 90.50 97 SER A N 1
ATOM 799 C CA . SER A 1 97 ? 11.645 1.474 -26.050 1.00 90.50 97 SER A CA 1
ATOM 800 C C . SER A 1 97 ? 10.625 2.543 -25.646 1.00 90.50 97 SER A C 1
ATOM 802 O O . SER A 1 97 ? 10.387 3.480 -26.406 1.00 90.50 97 SER A O 1
ATOM 804 N N . ILE A 1 98 ? 10.016 2.418 -24.465 1.00 90.75 98 ILE A N 1
ATOM 805 C CA . ILE A 1 98 ? 8.978 3.321 -23.982 1.00 90.75 98 ILE A CA 1
ATOM 806 C C . ILE A 1 98 ? 9.617 4.400 -23.103 1.00 90.75 98 ILE A C 1
ATOM 808 O O . ILE A 1 98 ? 10.322 4.069 -22.151 1.00 90.75 98 ILE A O 1
ATOM 812 N N . PRO A 1 99 ? 9.344 5.695 -23.354 1.00 93.56 99 PRO A N 1
ATOM 813 C CA . PRO A 1 99 ? 9.853 6.770 -22.512 1.00 93.56 99 PRO A CA 1
ATOM 814 C C . PRO A 1 99 ? 9.467 6.584 -21.042 1.00 93.56 99 PRO A C 1
ATOM 816 O O . PRO A 1 99 ? 8.292 6.368 -20.733 1.00 93.56 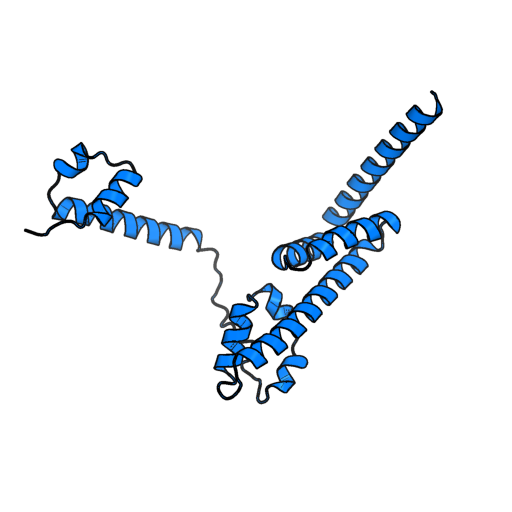99 PRO A O 1
ATOM 819 N N . ILE A 1 100 ? 10.427 6.765 -20.132 1.00 91.81 100 ILE A N 1
ATOM 820 C CA . ILE A 1 100 ? 10.217 6.624 -18.683 1.00 91.81 100 ILE A CA 1
ATOM 821 C C . ILE A 1 100 ? 9.036 7.456 -18.163 1.00 91.81 100 ILE A C 1
ATOM 823 O O . ILE A 1 100 ? 8.251 6.965 -17.360 1.00 91.81 100 ILE A O 1
ATOM 827 N N . ASN A 1 101 ? 8.819 8.658 -18.705 1.00 91.81 101 ASN A N 1
ATOM 828 C CA . ASN A 1 101 ? 7.697 9.524 -18.330 1.00 91.81 101 ASN A CA 1
ATOM 829 C C . ASN A 1 101 ? 6.328 8.896 -18.648 1.00 91.81 101 ASN A C 1
ATOM 831 O O . ASN A 1 101 ? 5.342 9.176 -17.971 1.00 91.81 101 ASN A O 1
ATOM 835 N N . ARG A 1 102 ? 6.237 8.058 -19.693 1.00 91.19 102 ARG A N 1
ATOM 836 C CA . ARG A 1 102 ? 5.008 7.310 -19.997 1.00 91.19 102 ARG A CA 1
ATOM 837 C C . ARG A 1 102 ? 4.811 6.171 -19.004 1.00 91.19 102 ARG A C 1
ATOM 839 O O . ARG A 1 102 ? 3.704 6.014 -18.507 1.00 91.19 102 ARG A O 1
ATOM 846 N N . ILE A 1 103 ? 5.879 5.446 -18.667 1.00 91.50 103 ILE A N 1
ATOM 847 C CA . ILE A 1 103 ? 5.839 4.401 -17.635 1.00 91.50 103 ILE A CA 1
ATOM 848 C C . ILE A 1 103 ? 5.412 4.991 -16.286 1.00 91.50 103 ILE A C 1
ATOM 850 O O . ILE A 1 103 ? 4.520 4.450 -15.649 1.00 91.50 103 ILE A O 1
ATOM 854 N N . GLN A 1 104 ? 5.958 6.144 -15.893 1.00 92.06 104 GLN A N 1
ATOM 855 C CA . GLN A 1 104 ? 5.546 6.858 -14.682 1.00 92.06 104 GLN A CA 1
ATOM 856 C C . GLN A 1 104 ? 4.045 7.151 -14.672 1.00 92.06 104 GLN A C 1
ATOM 858 O O . GLN A 1 104 ? 3.374 6.826 -13.703 1.00 92.06 104 GLN A O 1
ATOM 863 N N . LYS A 1 105 ? 3.484 7.687 -15.764 1.00 91.81 105 LYS A N 1
ATOM 864 C CA . LYS A 1 105 ? 2.035 7.941 -15.851 1.00 91.81 105 LYS A CA 1
ATOM 865 C C . LYS A 1 105 ? 1.205 6.673 -15.656 1.00 91.81 105 LYS A C 1
ATOM 867 O O . LYS A 1 105 ? 0.202 6.721 -14.956 1.00 91.81 105 LYS A O 1
ATOM 872 N N . ILE A 1 106 ? 1.629 5.558 -16.250 1.00 90.44 106 ILE A N 1
ATOM 873 C CA . ILE A 1 106 ? 0.957 4.262 -16.092 1.00 90.44 106 ILE A CA 1
ATOM 874 C C . ILE A 1 106 ? 0.998 3.830 -14.627 1.00 90.44 106 ILE A C 1
ATOM 876 O O . ILE A 1 106 ? -0.040 3.543 -14.041 1.00 90.44 106 ILE A O 1
ATOM 880 N N . VAL A 1 107 ? 2.180 3.850 -14.011 1.00 91.44 107 VAL A N 1
ATOM 881 C CA . VAL A 1 107 ? 2.350 3.449 -12.612 1.00 91.44 107 VAL A CA 1
ATOM 882 C C . VAL A 1 107 ? 1.555 4.351 -11.665 1.00 91.44 107 VAL A C 1
ATOM 884 O O . VAL A 1 107 ? 0.949 3.834 -10.734 1.00 91.44 107 VAL A O 1
ATOM 887 N N . ASN A 1 108 ? 1.480 5.660 -11.923 1.00 91.00 108 ASN A N 1
ATOM 888 C CA . ASN A 1 108 ? 0.660 6.583 -11.133 1.00 91.00 108 ASN A CA 1
ATOM 889 C C . ASN A 1 108 ? -0.821 6.190 -11.162 1.00 91.00 108 ASN A C 1
ATOM 891 O O . ASN A 1 108 ? -1.472 6.191 -10.125 1.00 91.00 108 ASN A O 1
ATOM 895 N N . ILE A 1 109 ? -1.350 5.834 -12.337 1.00 90.62 109 ILE A N 1
ATOM 896 C CA . ILE A 1 109 ? -2.744 5.388 -12.471 1.00 90.62 109 ILE A CA 1
ATOM 897 C C . ILE A 1 109 ? -2.965 4.112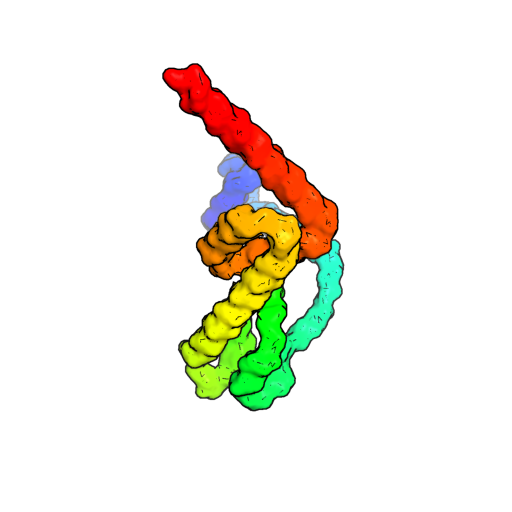 -11.657 1.00 90.62 109 ILE A C 1
ATOM 899 O O . ILE A 1 109 ? -3.913 4.032 -10.884 1.00 90.62 109 ILE A O 1
ATOM 903 N N . LEU A 1 110 ? -2.065 3.136 -11.782 1.00 90.38 110 LEU A N 1
ATOM 904 C CA . LEU A 1 110 ? -2.174 1.871 -11.054 1.00 90.38 110 LEU A CA 1
ATOM 905 C C . LEU A 1 110 ? -2.043 2.064 -9.539 1.00 90.38 110 LEU A C 1
ATOM 907 O O . LEU A 1 110 ? -2.701 1.354 -8.783 1.00 90.38 110 LEU A O 1
ATOM 911 N N . MET A 1 111 ? -1.225 3.023 -9.097 1.00 90.44 111 MET A N 1
ATOM 912 C CA . MET A 1 111 ? -1.102 3.390 -7.687 1.00 90.44 111 MET A CA 1
ATOM 913 C C . MET A 1 111 ? -2.414 3.969 -7.158 1.00 90.44 111 MET A C 1
ATOM 915 O O . MET A 1 111 ? -2.875 3.548 -6.103 1.00 90.44 111 MET A O 1
ATOM 919 N N . VAL A 1 112 ? -3.059 4.864 -7.910 1.00 90.25 112 VAL A N 1
ATOM 920 C CA . VAL A 1 112 ? -4.382 5.389 -7.538 1.00 90.25 112 VAL A CA 1
ATOM 921 C C . VAL A 1 112 ? -5.398 4.252 -7.452 1.00 90.25 112 VAL A C 1
ATOM 923 O O . VAL A 1 112 ? -6.079 4.120 -6.443 1.00 90.25 112 VAL A O 1
ATOM 926 N N . CYS A 1 113 ? -5.449 3.355 -8.441 1.00 90.00 113 CYS A N 1
ATOM 927 C CA . CYS A 1 113 ? -6.334 2.187 -8.380 1.00 90.00 113 CYS A CA 1
ATOM 928 C C . CYS A 1 113 ? -6.066 1.312 -7.144 1.00 90.00 113 CYS A C 1
ATOM 930 O O . CYS A 1 113 ? -6.998 0.796 -6.531 1.00 90.00 113 CYS A O 1
ATOM 932 N N . PHE A 1 114 ? -4.800 1.147 -6.763 1.00 91.06 114 PHE A N 1
ATOM 933 C CA . PHE A 1 114 ? -4.416 0.401 -5.572 1.00 91.06 114 PHE A CA 1
ATOM 934 C C . PHE A 1 114 ? -4.858 1.086 -4.273 1.00 91.06 114 PHE A C 1
ATOM 936 O O . PHE A 1 114 ? -5.365 0.404 -3.381 1.00 91.06 114 PHE A O 1
ATOM 943 N N . GLN A 1 115 ? -4.689 2.409 -4.182 1.00 90.62 115 GLN A N 1
ATOM 944 C CA . GLN A 1 115 ? -5.138 3.234 -3.056 1.00 90.62 115 GLN A CA 1
ATOM 945 C C . GLN A 1 115 ? -6.650 3.111 -2.867 1.00 90.62 115 GLN A C 1
ATOM 947 O O . GLN A 1 115 ? -7.095 2.722 -1.790 1.00 90.62 115 GLN A O 1
ATOM 952 N N . GLU A 1 116 ? -7.421 3.348 -3.930 1.00 91.56 116 GLU A N 1
ATOM 953 C CA . GLU A 1 116 ? -8.886 3.249 -3.914 1.00 91.56 116 GLU A CA 1
ATOM 954 C C . GLU A 1 116 ? -9.351 1.847 -3.509 1.00 91.56 116 GLU A C 1
ATOM 956 O O . GLU A 1 116 ? -10.254 1.689 -2.690 1.00 91.56 116 GLU A O 1
ATOM 961 N N . ARG A 1 117 ? -8.686 0.803 -4.017 1.00 91.44 117 ARG A N 1
ATOM 962 C CA . ARG A 1 117 ? -8.993 -0.583 -3.649 1.00 91.44 117 ARG A CA 1
ATOM 963 C C . ARG A 1 117 ? -8.771 -0.842 -2.159 1.00 91.44 117 ARG A C 1
ATOM 965 O O . ARG A 1 117 ? -9.622 -1.457 -1.527 1.00 91.44 117 ARG A O 1
ATOM 972 N N . ILE A 1 118 ? -7.649 -0.392 -1.588 1.00 92.25 118 ILE A N 1
ATOM 973 C CA . ILE A 1 118 ? -7.383 -0.571 -0.151 1.00 92.25 118 ILE A CA 1
ATOM 974 C C . ILE A 1 118 ? -8.365 0.238 0.694 1.00 92.25 118 ILE A C 1
ATOM 976 O O . ILE A 1 118 ? -8.857 -0.279 1.693 1.00 92.25 118 ILE A O 1
ATOM 980 N N . LEU A 1 119 ? -8.667 1.478 0.308 1.00 93.19 119 LEU A N 1
ATOM 981 C CA . LEU A 1 119 ? -9.657 2.298 1.004 1.00 93.19 119 LEU A CA 1
ATOM 982 C C . LEU A 1 119 ? -11.041 1.637 0.970 1.00 93.19 119 LEU A C 1
ATOM 984 O O . LEU A 1 119 ? -11.696 1.561 2.006 1.00 93.19 119 LEU A O 1
ATOM 988 N N . GLY A 1 120 ? -11.437 1.062 -0.167 1.00 92.44 120 GLY A N 1
ATOM 989 C CA . GLY A 1 120 ? -12.654 0.257 -0.283 1.00 92.44 120 GLY A CA 1
ATOM 990 C C . GLY A 1 120 ? -12.653 -0.961 0.647 1.00 92.44 120 GLY A C 1
ATOM 991 O O . GLY A 1 120 ? -13.621 -1.188 1.366 1.00 92.44 120 GLY A O 1
ATOM 992 N N . GLU A 1 121 ? -11.547 -1.705 0.721 1.00 92.88 121 GLU A N 1
ATOM 993 C CA . GLU A 1 121 ? -11.426 -2.830 1.661 1.00 92.88 121 GLU A CA 1
ATOM 994 C C . GLU A 1 121 ? -11.513 -2.384 3.131 1.00 92.88 121 GLU A C 1
ATOM 996 O O . GLU A 1 121 ? -12.097 -3.087 3.959 1.00 92.88 121 GLU A O 1
ATOM 1001 N N . ILE A 1 122 ? -10.931 -1.230 3.475 1.00 91.81 122 ILE A N 1
ATOM 1002 C CA . ILE A 1 122 ? -11.037 -0.648 4.818 1.00 91.81 122 ILE A CA 1
ATOM 1003 C C . ILE A 1 122 ? -12.495 -0.284 5.107 1.00 91.81 122 ILE A C 1
ATOM 1005 O O . ILE A 1 122 ? -12.999 -0.676 6.158 1.00 91.81 122 ILE A O 1
ATOM 1009 N N . TYR A 1 123 ? -13.168 0.392 4.172 1.00 92.81 123 TYR A N 1
ATOM 1010 C CA . TYR A 1 123 ? -14.580 0.766 4.270 1.00 92.81 123 TYR A CA 1
ATOM 1011 C C . TYR A 1 123 ? -15.475 -0.450 4.532 1.00 92.81 123 TYR A C 1
ATOM 1013 O O . TYR A 1 123 ? -16.298 -0.445 5.447 1.00 92.81 123 TYR A O 1
ATOM 1021 N N . GLU A 1 124 ? -15.280 -1.531 3.777 1.00 92.44 124 GLU A N 1
ATOM 1022 C CA . GLU A 1 124 ? -16.018 -2.781 3.966 1.00 92.44 124 GLU A CA 1
ATOM 1023 C C . GLU A 1 124 ? -15.735 -3.411 5.335 1.00 92.44 124 GLU A C 1
ATOM 1025 O O . GLU A 1 124 ? -16.645 -3.874 6.021 1.00 92.44 124 GLU A O 1
ATOM 1030 N N . LYS A 1 125 ? -14.480 -3.411 5.793 1.00 90.19 125 LYS A N 1
ATOM 1031 C CA . LYS A 1 125 ? -14.113 -3.986 7.100 1.00 90.19 125 LYS A CA 1
ATOM 1032 C C . LYS A 1 125 ? -14.624 -3.172 8.288 1.00 90.19 125 LYS A C 1
ATOM 1034 O O . LYS A 1 125 ? -14.671 -3.709 9.397 1.00 90.19 125 LYS A O 1
ATOM 1039 N N . THR A 1 126 ? -14.991 -1.912 8.078 1.00 88.81 126 THR A N 1
ATOM 1040 C CA . THR A 1 126 ? -15.553 -1.016 9.095 1.00 88.81 126 THR A CA 1
ATOM 1041 C C . THR A 1 126 ? -17.074 -0.873 9.005 1.00 88.81 126 THR A C 1
ATOM 1043 O O . THR A 1 126 ? -17.638 -0.103 9.775 1.00 88.81 126 THR A O 1
ATOM 1046 N N . HIS A 1 127 ? -17.758 -1.643 8.148 1.00 88.81 127 HIS A N 1
ATOM 1047 C CA . HIS A 1 127 ? -19.216 -1.552 7.954 1.00 88.81 127 HIS A CA 1
ATOM 1048 C C . HIS A 1 127 ? -20.059 -1.804 9.216 1.00 88.81 127 HIS A C 1
ATOM 1050 O O . HIS A 1 127 ? -21.192 -1.342 9.297 1.00 88.81 127 HIS A O 1
ATOM 1056 N N . ASP A 1 128 ? -19.517 -2.529 10.200 1.00 86.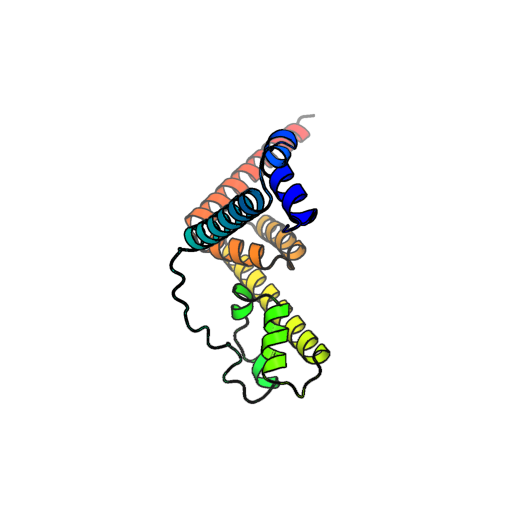12 128 ASP A N 1
ATOM 1057 C CA . ASP A 1 128 ? -20.181 -2.794 11.483 1.00 86.12 128 ASP A CA 1
ATOM 1058 C C . ASP A 1 128 ? -20.194 -1.569 12.421 1.00 86.12 128 ASP A C 1
ATOM 1060 O O . ASP A 1 128 ? -20.785 -1.614 13.503 1.00 86.12 128 ASP A O 1
ATOM 1064 N N . LEU A 1 129 ? -19.486 -0.493 12.068 1.00 86.44 129 LEU A N 1
ATOM 1065 C CA . LEU A 1 129 ? -19.440 0.735 12.854 1.00 86.44 129 LEU A CA 1
ATOM 1066 C C . LEU A 1 129 ? -20.648 1.635 12.548 1.00 86.44 129 LEU A C 1
ATOM 1068 O O . LEU A 1 129 ? -21.209 1.576 11.453 1.00 86.44 129 LEU A O 1
ATOM 1072 N N . PRO A 1 130 ? -21.047 2.515 13.487 1.00 87.56 130 PRO A N 1
ATOM 1073 C CA . PRO A 1 130 ? -22.011 3.568 13.192 1.00 87.56 130 PRO A CA 1
ATOM 1074 C C . PRO A 1 130 ? -21.554 4.403 11.991 1.00 87.56 130 PRO A C 1
ATOM 1076 O O . PRO A 1 130 ? -20.374 4.734 11.890 1.00 87.56 130 PRO A O 1
ATOM 1079 N N . ARG A 1 131 ? -22.492 4.776 11.115 1.00 87.00 131 ARG A N 1
ATOM 1080 C CA . ARG A 1 131 ? -22.201 5.464 9.846 1.00 87.00 131 ARG A CA 1
ATOM 1081 C C . ARG A 1 131 ? -21.304 6.695 10.008 1.00 87.00 131 ARG A C 1
ATOM 1083 O O . ARG A 1 131 ? -20.352 6.847 9.258 1.00 87.00 131 ARG A O 1
ATOM 1090 N N . GLU A 1 132 ? -21.582 7.532 11.000 1.00 87.12 132 GLU A N 1
ATOM 1091 C CA . GLU A 1 132 ? -20.797 8.740 11.282 1.00 87.12 132 GLU A CA 1
ATOM 1092 C C . GLU A 1 132 ? -19.338 8.414 11.642 1.00 87.12 132 GLU A C 1
ATOM 1094 O O . GLU A 1 132 ? -18.408 9.055 11.165 1.00 87.12 132 GLU A O 1
ATOM 1099 N N . GLU A 1 133 ? -19.107 7.362 12.429 1.00 85.31 133 GLU A N 1
ATOM 1100 C CA . GLU A 1 133 ? -17.753 6.924 12.783 1.00 85.31 133 GLU A CA 1
ATOM 1101 C C . GLU A 1 133 ? -17.043 6.271 11.601 1.00 85.31 133 GLU A C 1
ATOM 1103 O O . GLU A 1 133 ? -15.840 6.457 11.426 1.00 85.31 133 GLU A O 1
ATOM 1108 N N . GLN A 1 134 ? -17.779 5.536 10.766 1.00 89.31 134 GLN A N 1
ATOM 1109 C CA . GLN A 1 134 ? -17.246 5.000 9.521 1.00 89.31 134 GLN A CA 1
ATOM 1110 C C . GLN A 1 134 ? -16.783 6.135 8.595 1.00 89.31 134 GLN A C 1
ATOM 1112 O O . GLN A 1 134 ? -15.658 6.085 8.104 1.00 89.31 134 GLN A O 1
ATOM 1117 N N . GLU A 1 135 ? -17.604 7.170 8.401 1.00 89.69 135 GLU A N 1
ATOM 1118 C CA . GLU A 1 135 ? -17.277 8.347 7.585 1.00 89.69 135 GLU A CA 1
ATOM 1119 C C . GLU A 1 135 ? -16.057 9.100 8.152 1.00 89.69 135 GLU A C 1
ATOM 1121 O O . GLU A 1 135 ? -15.097 9.338 7.419 1.00 89.69 135 GLU A O 1
ATOM 1126 N N . ASN A 1 136 ? -16.015 9.349 9.466 1.00 87.88 136 ASN A N 1
ATOM 1127 C CA . ASN A 1 136 ? -14.877 9.995 10.136 1.00 87.88 136 ASN A CA 1
ATOM 1128 C C . ASN A 1 136 ? -13.563 9.206 9.981 1.00 87.88 136 ASN A C 1
ATOM 1130 O O . ASN A 1 136 ? -12.497 9.774 9.744 1.00 87.88 136 ASN A O 1
ATOM 1134 N N . ILE A 1 137 ? -13.614 7.879 10.130 1.00 87.19 137 ILE A N 1
ATOM 1135 C CA . ILE A 1 137 ? -12.438 7.012 9.967 1.00 87.19 137 ILE A CA 1
ATOM 1136 C C . ILE A 1 137 ? -11.931 7.062 8.524 1.00 87.19 137 ILE A C 1
ATOM 1138 O O . ILE A 1 137 ? -10.721 7.117 8.293 1.00 87.19 137 ILE A O 1
ATOM 1142 N N . MET A 1 138 ? -12.845 7.046 7.557 1.00 92.25 138 MET A N 1
ATOM 1143 C CA . MET A 1 138 ? -12.485 7.096 6.146 1.00 92.25 138 MET A CA 1
ATOM 1144 C C . MET A 1 138 ? -11.890 8.437 5.749 1.00 92.25 138 MET A C 1
ATOM 1146 O O . MET A 1 138 ? -10.872 8.435 5.067 1.00 92.25 138 MET A O 1
ATOM 1150 N N . GLU A 1 139 ? -12.423 9.553 6.246 1.00 91.44 139 GLU A N 1
ATOM 1151 C CA . GLU A 1 139 ? -11.851 10.883 6.012 1.00 91.44 139 GLU A CA 1
ATOM 1152 C C . GLU A 1 139 ? -10.376 10.944 6.450 1.00 91.44 139 GLU A C 1
ATOM 1154 O O . GLU A 1 139 ? -9.506 11.412 5.711 1.00 91.44 139 GLU A O 1
ATOM 1159 N N . ILE A 1 140 ? -10.054 10.375 7.618 1.00 89.31 140 ILE A N 1
ATOM 1160 C CA . ILE A 1 140 ? -8.671 10.298 8.113 1.00 89.31 140 ILE A CA 1
ATOM 1161 C C . ILE A 1 140 ? -7.782 9.500 7.150 1.00 89.31 140 ILE A C 1
ATOM 1163 O O . ILE A 1 140 ? -6.649 9.907 6.869 1.00 89.31 140 ILE A O 1
ATOM 1167 N N . TYR A 1 141 ? -8.259 8.358 6.652 1.00 89.88 141 TYR A N 1
ATOM 1168 C CA . TYR A 1 141 ? -7.470 7.511 5.756 1.00 89.88 141 TYR A CA 1
ATOM 1169 C C . TYR A 1 141 ? -7.365 8.069 4.335 1.00 89.88 141 TYR A C 1
ATOM 1171 O O . TYR A 1 141 ? -6.317 7.904 3.711 1.00 89.88 141 TYR A O 1
ATOM 1179 N N . GLU A 1 142 ? -8.370 8.795 3.853 1.00 89.56 142 GLU A N 1
ATOM 1180 C CA . GLU A 1 142 ? -8.322 9.521 2.583 1.00 89.56 142 GLU A CA 1
ATOM 1181 C C . GLU A 1 142 ? -7.272 10.637 2.606 1.00 89.56 142 GLU A C 1
ATOM 1183 O O . GLU A 1 142 ? -6.478 10.761 1.670 1.00 89.56 142 GLU A O 1
ATOM 1188 N N . ILE A 1 143 ? -7.183 11.400 3.703 1.00 91.00 143 ILE A N 1
ATOM 1189 C CA . ILE A 1 143 ? -6.125 12.407 3.899 1.00 91.00 143 ILE A CA 1
ATOM 1190 C C . ILE A 1 143 ? -4.735 11.753 3.870 1.00 91.00 143 ILE A C 1
ATOM 1192 O O . ILE A 1 143 ? -3.758 12.350 3.417 1.00 91.00 143 ILE A O 1
ATOM 1196 N N . GLN A 1 144 ? -4.636 10.506 4.330 1.00 88.25 144 GLN A N 1
ATOM 1197 C CA . GLN A 1 144 ? -3.393 9.741 4.397 1.00 88.25 144 GLN A CA 1
ATOM 1198 C C . GLN A 1 144 ? -3.194 8.791 3.209 1.00 88.25 144 GLN A C 1
ATOM 1200 O O . GLN A 1 144 ? -2.351 7.894 3.296 1.00 88.25 144 GLN A O 1
ATOM 1205 N N . LYS A 1 145 ? -3.918 8.980 2.097 1.00 87.75 145 LYS A N 1
ATOM 1206 C CA . LYS A 1 145 ? -3.923 8.035 0.968 1.00 87.75 145 LYS A CA 1
ATOM 1207 C C . LYS A 1 145 ? -2.539 7.728 0.381 1.00 87.75 145 LYS A C 1
ATOM 1209 O O . LYS A 1 145 ? -2.292 6.634 -0.120 1.00 87.75 145 LYS A O 1
ATOM 1214 N N . ASP A 1 146 ? -1.613 8.681 0.469 1.00 85.62 146 ASP A N 1
ATOM 1215 C CA . ASP A 1 146 ? -0.248 8.538 -0.048 1.00 85.62 146 ASP A CA 1
ATOM 1216 C C . ASP A 1 146 ? 0.659 7.717 0.885 1.00 85.62 146 ASP A C 1
ATOM 1218 O O . ASP A 1 146 ? 1.709 7.224 0.472 1.00 85.62 146 ASP A O 1
ATOM 1222 N N . ASN A 1 147 ? 0.250 7.497 2.139 1.00 87.44 147 ASN A N 1
ATOM 1223 C CA . ASN A 1 147 ? 0.964 6.640 3.079 1.00 87.44 147 ASN A CA 1
ATOM 1224 C C . ASN A 1 147 ? 0.535 5.174 2.923 1.00 87.44 147 ASN A C 1
ATOM 1226 O O . ASN A 1 147 ? -0.116 4.583 3.788 1.00 87.44 147 ASN A O 1
ATOM 1230 N N . ILE A 1 148 ? 0.941 4.575 1.805 1.00 86.44 148 ILE A N 1
ATOM 1231 C CA . ILE A 1 148 ? 0.583 3.203 1.423 1.00 86.44 148 ILE A CA 1
ATOM 1232 C C . ILE A 1 148 ? 0.915 2.181 2.514 1.00 86.44 148 ILE A C 1
ATOM 1234 O O . ILE A 1 148 ? 0.096 1.318 2.827 1.00 86.44 148 ILE A O 1
ATOM 1238 N N . ALA A 1 149 ? 2.101 2.285 3.119 1.00 85.19 149 ALA A N 1
ATOM 1239 C CA . ALA A 1 149 ? 2.529 1.362 4.166 1.00 85.19 149 ALA A CA 1
ATOM 1240 C C . ALA A 1 149 ? 1.571 1.388 5.366 1.00 85.19 149 ALA A C 1
ATOM 1242 O O . ALA A 1 149 ? 1.224 0.337 5.906 1.00 85.19 149 ALA A O 1
ATOM 1243 N N . HIS A 1 150 ? 1.111 2.581 5.750 1.00 87.31 150 HIS A N 1
ATOM 1244 C CA . HIS A 1 150 ? 0.135 2.742 6.818 1.00 87.31 150 HIS A CA 1
ATOM 1245 C C . HIS A 1 150 ? -1.235 2.170 6.436 1.00 87.31 150 HIS A C 1
ATOM 1247 O O . HIS A 1 150 ? -1.802 1.407 7.217 1.00 87.31 150 HIS A O 1
ATOM 1253 N N . LEU A 1 151 ? -1.741 2.459 5.231 1.00 88.44 151 LEU A N 1
ATOM 1254 C CA . LEU A 1 151 ? -3.027 1.922 4.772 1.00 88.44 151 LEU A CA 1
ATOM 1255 C C . LEU A 1 151 ? -3.029 0.392 4.736 1.00 88.44 151 LEU A C 1
ATOM 1257 O O . LEU A 1 151 ? -3.958 -0.227 5.246 1.00 88.44 151 LEU A O 1
ATOM 1261 N N . VAL A 1 152 ? -1.971 -0.226 4.200 1.00 87.62 152 VAL A N 1
ATOM 1262 C CA . VAL A 1 152 ? -1.811 -1.690 4.190 1.00 87.62 152 VAL A CA 1
ATOM 1263 C C . VAL A 1 152 ? -1.802 -2.233 5.620 1.00 87.62 152 VAL A C 1
ATOM 1265 O O . VAL A 1 152 ? -2.540 -3.165 5.933 1.00 87.62 152 VAL A O 1
ATOM 1268 N N . GLN A 1 153 ? -1.030 -1.615 6.519 1.00 88.88 153 GLN A N 1
ATOM 1269 C CA . GLN A 1 153 ? -0.946 -2.042 7.914 1.00 88.88 153 GLN A CA 1
ATOM 1270 C C . GLN A 1 153 ? -2.301 -1.971 8.635 1.00 88.88 153 GLN A C 1
ATOM 1272 O O . GLN A 1 153 ? -2.647 -2.879 9.395 1.00 88.88 153 GLN A O 1
ATOM 1277 N N . ILE A 1 154 ? -3.060 -0.894 8.432 1.00 87.06 154 ILE A N 1
ATOM 1278 C CA . ILE A 1 154 ? -4.401 -0.739 9.001 1.00 87.06 154 ILE A CA 1
ATOM 1279 C C . ILE A 1 154 ? -5.357 -1.769 8.405 1.00 87.06 154 ILE A C 1
ATOM 1281 O O . ILE A 1 154 ? -6.067 -2.444 9.150 1.00 87.06 154 ILE A O 1
ATOM 1285 N N . ASN A 1 155 ? -5.339 -1.932 7.086 1.00 89.62 155 ASN A N 1
ATOM 1286 C CA . ASN A 1 155 ? -6.191 -2.873 6.376 1.00 89.62 155 ASN A CA 1
ATOM 1287 C C . ASN A 1 155 ? -5.974 -4.327 6.837 1.00 89.62 155 ASN A C 1
ATOM 1289 O O . ASN A 1 155 ? -6.940 -5.084 6.986 1.00 89.62 155 ASN A O 1
ATOM 1293 N N . ASP A 1 156 ? -4.724 -4.701 7.124 1.00 88.12 156 ASP A N 1
ATOM 1294 C CA . ASP A 1 156 ? -4.356 -5.996 7.703 1.00 88.12 156 ASP A CA 1
ATOM 1295 C C . ASP A 1 156 ? -4.811 -6.111 9.163 1.00 88.12 156 ASP A C 1
ATOM 1297 O O . ASP A 1 156 ? -5.395 -7.116 9.570 1.00 88.12 156 ASP A O 1
ATOM 1301 N N . ARG A 1 157 ? -4.607 -5.064 9.973 1.00 87.75 157 ARG A N 1
ATOM 1302 C CA . ARG A 1 157 ? -5.074 -5.039 11.369 1.00 87.75 157 ARG A CA 1
ATOM 1303 C C . ARG A 1 157 ? -6.586 -5.197 11.467 1.00 87.75 157 ARG A C 1
ATOM 1305 O O . ARG A 1 157 ? -7.051 -5.959 12.312 1.00 87.75 157 ARG A O 1
ATOM 1312 N N . LEU A 1 158 ? -7.343 -4.550 10.585 1.00 87.25 158 LEU A N 1
ATOM 1313 C CA . LEU A 1 158 ? -8.800 -4.654 10.513 1.00 87.25 158 LEU A CA 1
ATOM 1314 C C . LEU A 1 158 ? -9.295 -6.054 10.128 1.00 87.25 158 LEU A C 1
ATOM 1316 O O . LEU A 1 158 ? -10.453 -6.370 10.397 1.00 87.25 158 LEU A O 1
ATOM 1320 N N . GLN A 1 159 ? -8.452 -6.937 9.578 1.00 85.62 159 GLN A N 1
ATOM 1321 C CA . GLN A 1 159 ? -8.823 -8.349 9.414 1.00 85.62 159 GLN A CA 1
ATOM 1322 C C . GLN A 1 159 ? -8.953 -9.072 10.763 1.00 85.62 159 GLN A C 1
ATOM 1324 O O . GLN A 1 159 ? -9.766 -9.992 10.895 1.00 85.62 159 GLN A O 1
ATOM 1329 N N . SER A 1 160 ? -8.205 -8.642 11.782 1.00 88.56 160 SER A N 1
ATOM 1330 C CA . SER A 1 160 ? -8.247 -9.235 13.117 1.00 88.56 160 SER A CA 1
ATOM 1331 C C . SER A 1 160 ? -9.528 -8.857 13.856 1.00 88.56 160 SER A C 1
ATOM 1333 O O . SER A 1 160 ? -9.750 -7.696 14.203 1.00 88.56 160 SER A O 1
ATOM 1335 N N . ALA A 1 161 ? -10.336 -9.862 14.204 1.00 82.81 161 ALA A N 1
ATOM 1336 C CA . ALA A 1 161 ? -11.532 -9.673 15.027 1.00 82.81 161 ALA A CA 1
ATOM 1337 C C . ALA A 1 161 ? -11.213 -9.021 16.385 1.00 82.81 161 ALA A C 1
ATOM 1339 O O . ALA A 1 161 ? -11.994 -8.215 16.886 1.00 82.81 161 ALA A O 1
ATOM 1340 N N . LYS A 1 162 ? -10.035 -9.313 16.959 1.00 85.94 162 LYS A N 1
ATOM 1341 C CA . LYS A 1 162 ? -9.571 -8.680 18.201 1.00 85.94 162 LYS A CA 1
ATOM 1342 C C . LYS A 1 162 ? -9.403 -7.173 18.023 1.00 85.94 162 LYS A C 1
ATOM 1344 O O . LYS A 1 162 ? -9.844 -6.415 18.876 1.00 85.94 162 LYS A O 1
ATOM 1349 N N . PHE A 1 163 ? -8.777 -6.752 16.926 1.00 86.31 163 PHE A N 1
ATOM 1350 C CA . PHE A 1 163 ? -8.566 -5.334 16.651 1.00 86.31 163 PHE A CA 1
ATOM 1351 C C . PHE A 1 163 ? -9.887 -4.619 16.349 1.00 86.31 163 PHE A C 1
ATOM 1353 O O . PHE A 1 163 ? -10.124 -3.549 16.897 1.00 86.31 163 PHE A O 1
ATOM 1360 N N . ARG A 1 164 ? -10.791 -5.237 15.572 1.00 83.56 164 ARG A N 1
ATOM 1361 C CA . ARG A 1 164 ? -12.136 -4.681 15.337 1.00 83.56 164 ARG A CA 1
ATOM 1362 C C . ARG A 1 164 ? -12.912 -4.472 16.639 1.00 83.56 164 ARG A C 1
ATOM 1364 O O . ARG A 1 164 ? -13.505 -3.417 16.829 1.00 83.56 164 ARG A O 1
ATOM 1371 N N . LYS A 1 165 ? -12.841 -5.430 17.568 1.00 83.75 165 LYS A N 1
ATOM 1372 C CA . LYS A 1 165 ? -13.470 -5.296 18.888 1.00 83.75 165 LYS A CA 1
ATOM 1373 C C . LYS A 1 165 ? -12.859 -4.154 19.706 1.00 83.75 165 LYS A C 1
ATOM 1375 O O . LYS A 1 165 ? -13.593 -3.368 20.288 1.00 83.75 165 LYS A O 1
ATOM 1380 N N . GLN A 1 166 ? -11.532 -4.025 19.708 1.00 84.12 166 GLN A N 1
ATOM 1381 C CA .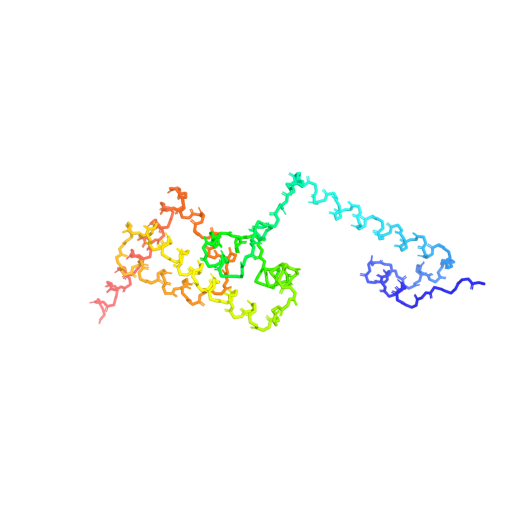 GLN A 1 166 ? -10.855 -2.905 20.374 1.00 84.12 166 GLN A CA 1
ATOM 1382 C C . GLN A 1 166 ? -11.270 -1.552 19.783 1.00 84.12 166 GLN A C 1
ATOM 1384 O O . GLN A 1 166 ? -11.493 -0.604 20.528 1.00 84.12 166 GLN A O 1
ATOM 1389 N N . LEU A 1 167 ? -11.413 -1.464 18.459 1.00 84.88 167 LEU A N 1
ATOM 1390 C CA . LEU A 1 167 ? -11.885 -0.252 17.791 1.00 84.88 167 LEU A CA 1
ATOM 1391 C C . LEU A 1 167 ? -13.316 0.105 18.221 1.00 84.88 167 LEU A C 1
ATOM 1393 O O . LEU A 1 167 ? -13.583 1.253 18.567 1.00 84.88 167 LEU A O 1
ATOM 1397 N N . GLN A 1 168 ? -14.212 -0.883 18.276 1.00 83.25 168 GLN A N 1
ATOM 1398 C CA . GLN A 1 168 ? -15.580 -0.697 18.770 1.00 83.25 168 GLN A CA 1
ATOM 1399 C C . GLN A 1 168 ? -15.617 -0.247 20.236 1.00 83.25 168 GLN A C 1
ATOM 1401 O O . GLN A 1 168 ? -16.397 0.635 20.586 1.00 83.25 168 GLN A O 1
ATOM 1406 N N . GLU A 1 169 ? -14.763 -0.812 21.093 1.00 85.25 169 GLU A N 1
ATOM 1407 C CA . GLU A 1 169 ? -14.646 -0.404 22.498 1.00 85.25 169 GLU A CA 1
ATOM 1408 C C . GLU A 1 169 ? -14.198 1.061 22.622 1.00 85.25 169 GLU A C 1
ATOM 1410 O O . GLU A 1 169 ? -14.802 1.823 23.374 1.00 85.25 169 GLU A O 1
ATOM 1415 N N . VAL A 1 170 ? -13.202 1.487 21.838 1.00 85.62 170 VAL A N 1
ATOM 1416 C CA . VAL A 1 170 ? -12.735 2.886 21.819 1.00 85.62 170 VAL A CA 1
ATOM 1417 C C . VAL A 1 170 ? -13.840 3.838 21.359 1.00 85.62 170 VAL A C 1
ATOM 1419 O O . VAL A 1 170 ? -14.063 4.866 21.997 1.00 85.62 170 VAL A O 1
ATOM 1422 N N . ILE A 1 171 ? -14.570 3.482 20.300 1.00 85.50 171 ILE A N 1
ATOM 1423 C CA . ILE A 1 171 ? -15.708 4.271 19.806 1.00 85.50 171 ILE A CA 1
ATOM 1424 C C . ILE A 1 171 ? -16.810 4.358 20.868 1.00 85.50 171 ILE A C 1
ATOM 1426 O O . ILE A 1 171 ? -17.359 5.430 21.115 1.00 85.50 171 ILE A O 1
ATOM 1430 N N . SER A 1 172 ? -17.103 3.254 21.559 1.00 83.19 172 SER A N 1
ATOM 1431 C CA . SER A 1 172 ? -18.080 3.248 22.651 1.00 83.19 172 SER A CA 1
ATOM 1432 C C . SER A 1 172 ? -17.678 4.192 23.787 1.00 83.19 172 SER A C 1
ATOM 1434 O O . SER A 1 172 ? -18.537 4.891 24.319 1.00 83.19 172 SER A O 1
ATOM 1436 N N . ILE A 1 173 ? -16.395 4.229 24.158 1.00 85.19 173 ILE A N 1
ATOM 1437 C CA . ILE A 1 173 ? -15.880 5.134 25.197 1.00 85.19 173 ILE A CA 1
ATOM 1438 C C . ILE A 1 173 ? -15.989 6.593 24.740 1.00 85.19 173 ILE A C 1
ATOM 1440 O O . ILE A 1 173 ? -16.491 7.426 25.492 1.00 85.19 173 ILE A O 1
ATOM 1444 N N . LYS A 1 174 ? -15.585 6.904 23.500 1.00 84.38 174 LYS A N 1
ATOM 1445 C CA . LYS A 1 174 ? -15.729 8.248 22.911 1.00 84.38 174 LYS A CA 1
ATOM 1446 C C . LYS A 1 174 ? -17.181 8.732 22.995 1.00 84.38 174 LYS A C 1
ATOM 1448 O O . LYS A 1 174 ? -17.432 9.828 23.490 1.00 84.38 174 LYS A O 1
ATOM 1453 N N . ASN A 1 175 ? -18.128 7.884 22.599 1.00 82.06 175 ASN A N 1
ATOM 1454 C CA . ASN A 1 175 ? -19.554 8.207 22.629 1.00 82.06 175 ASN A CA 1
ATOM 1455 C C . ASN A 1 175 ? -20.079 8.429 24.055 1.00 82.06 175 ASN A C 1
ATOM 1457 O O . ASN A 1 175 ? -20.947 9.272 24.266 1.00 82.06 175 ASN A O 1
ATOM 1461 N N . GLN A 1 176 ? -19.575 7.687 25.045 1.00 83.50 176 GLN A N 1
ATOM 1462 C CA . GLN A 1 176 ? -19.926 7.914 26.452 1.00 83.50 176 GLN A CA 1
ATOM 1463 C C . GLN A 1 176 ? -19.415 9.268 26.952 1.00 83.50 176 GLN A C 1
ATOM 1465 O O . GLN A 1 176 ? -20.165 9.980 27.613 1.00 83.50 176 GLN A O 1
ATOM 1470 N N . ILE A 1 177 ? -18.181 9.639 26.601 1.00 83.56 177 ILE A N 1
ATOM 1471 C CA . ILE A 1 177 ? -17.591 10.933 26.970 1.00 83.56 177 ILE A CA 1
ATOM 1472 C C . ILE A 1 177 ? -18.388 12.086 26.350 1.00 83.56 177 ILE A C 1
ATOM 1474 O O . ILE A 1 177 ? -18.774 12.999 27.072 1.00 83.56 177 ILE A O 1
ATOM 1478 N N . GLN A 1 178 ? -18.702 12.016 25.052 1.00 81.12 178 GLN A N 1
ATOM 1479 C CA . GLN A 1 178 ? -19.512 13.042 24.381 1.00 81.12 178 GLN A CA 1
ATOM 1480 C C . GLN A 1 178 ? -20.898 13.203 25.012 1.00 81.12 178 GLN A C 1
ATOM 1482 O O . GLN A 1 178 ? -21.380 14.318 25.161 1.00 81.12 178 GLN A O 1
ATOM 1487 N N . ARG A 1 179 ? -21.542 12.103 25.422 1.00 80.12 179 ARG A N 1
ATOM 1488 C CA . ARG A 1 179 ? -22.838 12.181 26.113 1.00 80.12 179 ARG A CA 1
ATOM 1489 C C . ARG A 1 179 ? -22.734 12.894 27.455 1.00 80.12 179 ARG A C 1
ATOM 1491 O O . ARG A 1 179 ? -23.610 13.690 27.762 1.00 80.12 179 ARG A O 1
ATOM 1498 N N . ILE A 1 180 ? -21.695 12.606 28.238 1.00 81.56 180 ILE A N 1
ATOM 1499 C CA . ILE A 1 180 ? -21.477 13.264 29.533 1.00 81.56 180 ILE A CA 1
ATOM 1500 C C . ILE A 1 180 ? -21.272 14.768 29.325 1.00 81.56 180 ILE A C 1
ATOM 1502 O O . ILE A 1 180 ? -21.968 15.554 29.952 1.00 81.56 180 ILE A O 1
ATOM 1506 N N . GLN A 1 181 ? -20.413 15.154 28.379 1.00 78.56 181 GLN A N 1
ATOM 1507 C CA . GLN A 1 181 ? -20.138 16.562 28.069 1.00 78.56 181 GLN A CA 1
ATOM 1508 C C . GLN A 1 181 ? -21.392 17.322 27.620 1.00 78.56 181 GLN A C 1
ATOM 1510 O O . GLN A 1 181 ? -21.665 18.397 28.133 1.00 78.56 181 GLN A O 1
ATOM 1515 N N . ASN A 1 182 ? -22.205 16.732 26.741 1.00 74.19 182 ASN A N 1
ATOM 1516 C CA . ASN A 1 182 ? -23.441 17.376 26.291 1.00 74.19 182 ASN A CA 1
ATOM 1517 C C . ASN A 1 182 ? -24.509 17.462 27.397 1.00 74.19 182 ASN A C 1
ATOM 1519 O O . ASN A 1 182 ? -25.375 18.320 27.328 1.00 74.19 182 ASN A O 1
ATOM 1523 N N . THR A 1 183 ? -24.476 16.579 28.403 1.00 70.56 183 THR A N 1
ATOM 1524 C CA . THR A 1 183 ? -25.427 16.639 29.530 1.00 70.56 183 THR A CA 1
ATOM 1525 C C . THR A 1 183 ? -25.030 17.726 30.535 1.00 70.56 183 THR A C 1
ATOM 1527 O O . THR A 1 183 ? -25.900 18.326 31.151 1.00 70.56 183 THR A O 1
ATOM 1530 N N . GLU A 1 184 ? -23.731 18.003 30.681 1.00 59.97 184 GLU A N 1
ATOM 1531 C CA . GLU A 1 184 ? -23.217 19.088 31.532 1.00 59.97 184 GLU A CA 1
ATOM 1532 C C . GLU A 1 184 ? -23.452 20.484 30.918 1.00 59.97 184 GLU A C 1
ATOM 1534 O O . GLU A 1 184 ? -23.586 21.448 31.660 1.00 59.97 184 GLU A O 1
ATOM 1539 N N . GLU A 1 185 ? -23.555 20.601 29.588 1.00 56.28 185 GLU A N 1
ATOM 1540 C CA . GLU A 1 185 ? -23.855 21.869 28.893 1.00 56.28 185 GLU A CA 1
ATOM 1541 C C . GLU A 1 185 ? -25.353 22.245 28.882 1.00 56.28 185 GLU A C 1
ATOM 1543 O O . GLU A 1 185 ? -25.677 23.412 28.680 1.00 56.28 185 GLU A O 1
ATOM 1548 N N . ASP A 1 186 ? -26.262 21.289 29.111 1.00 52.72 186 ASP A N 1
ATOM 1549 C CA . ASP A 1 186 ? -27.720 21.519 29.159 1.00 52.72 186 ASP A CA 1
ATOM 1550 C C . ASP A 1 186 ? -28.240 21.853 30.583 1.00 52.72 186 ASP A C 1
ATOM 1552 O O . ASP A 1 186 ? -29.423 22.167 30.754 1.00 52.72 186 ASP A O 1
ATOM 1556 N N . GLU A 1 187 ? -27.384 21.769 31.613 1.00 51.34 187 GLU A N 1
ATOM 1557 C CA . GLU A 1 187 ? -27.714 22.084 33.018 1.00 51.34 187 GLU A CA 1
ATOM 1558 C C . GLU A 1 187 ? -27.236 23.483 33.487 1.00 51.34 187 GLU A C 1
ATOM 1560 O O . GLU A 1 187 ? -27.535 23.861 34.625 1.00 51.34 187 GLU A O 1
ATOM 1565 N N . ASP A 1 188 ? -26.582 24.265 32.616 1.00 45.09 188 ASP A N 1
ATOM 1566 C CA . ASP A 1 188 ? -26.185 25.679 32.819 1.00 45.09 188 ASP A CA 1
ATOM 1567 C C . ASP A 1 188 ? -27.088 26.672 32.046 1.00 45.09 188 ASP A C 1
ATOM 1569 O O . ASP A 1 188 ? -27.309 27.801 32.556 1.00 45.09 188 ASP A O 1
#